Protein AF-A0AAE0RZB9-F1 (afdb_monomer_lite)

Structure (mmCIF, N/CA/C/O backbone):
data_AF-A0AAE0RZB9-F1
#
_entry.id   AF-A0AAE0RZB9-F1
#
loop_
_atom_site.group_PDB
_atom_site.id
_atom_site.type_symbol
_atom_site.label_atom_id
_atom_site.label_alt_id
_atom_site.label_comp_id
_atom_site.label_asym_id
_atom_site.label_entity_id
_atom_site.label_seq_id
_atom_site.pdbx_PDB_ins_code
_atom_site.Cartn_x
_atom_site.Cartn_y
_atom_site.Cartn_z
_atom_site.occupancy
_atom_site.B_iso_or_equiv
_atom_site.auth_seq_id
_atom_site.auth_comp_id
_atom_site.auth_asym_id
_atom_site.auth_atom_id
_atom_site.pdbx_PDB_model_num
ATOM 1 N N . MET A 1 1 ? 8.803 13.853 8.385 1.00 35.81 1 MET A N 1
ATOM 2 C CA . MET A 1 1 ? 7.875 14.319 7.331 1.00 35.81 1 MET A CA 1
ATOM 3 C C . MET A 1 1 ? 8.626 15.383 6.548 1.00 35.81 1 MET A C 1
ATOM 5 O O . MET A 1 1 ? 9.068 16.336 7.173 1.00 35.81 1 MET A O 1
ATOM 9 N N . PHE A 1 2 ? 8.884 15.182 5.255 1.00 39.41 2 PHE A N 1
ATOM 10 C CA . PHE A 1 2 ? 9.711 16.101 4.463 1.00 39.41 2 PHE A CA 1
ATOM 11 C C . PHE A 1 2 ? 8.822 16.866 3.481 1.00 39.41 2 PHE A C 1
ATOM 13 O O . PHE A 1 2 ? 8.251 16.269 2.569 1.00 39.41 2 PHE A O 1
ATOM 20 N N . ASN A 1 3 ? 8.676 18.175 3.696 1.00 33.38 3 ASN A N 1
ATOM 21 C CA . ASN A 1 3 ? 8.113 19.084 2.701 1.00 33.38 3 ASN A CA 1
ATOM 22 C C . ASN A 1 3 ? 9.243 19.455 1.743 1.00 33.38 3 ASN A C 1
ATOM 24 O O . ASN A 1 3 ? 10.191 20.127 2.143 1.00 33.38 3 ASN A O 1
ATOM 28 N N . PHE A 1 4 ? 9.152 18.994 0.501 1.00 41.12 4 PHE A N 1
ATOM 29 C CA . PHE A 1 4 ? 10.047 19.411 -0.569 1.00 41.12 4 PHE A CA 1
ATOM 30 C C . PHE A 1 4 ? 9.189 20.070 -1.643 1.00 41.12 4 PHE A C 1
ATOM 32 O O . PHE A 1 4 ? 8.420 19.395 -2.319 1.00 41.12 4 PHE A O 1
ATOM 39 N N . SER A 1 5 ? 9.315 21.386 -1.789 1.00 35.00 5 SER A N 1
ATOM 40 C CA . SER A 1 5 ? 8.894 22.058 -3.015 1.00 35.00 5 SER A CA 1
ATOM 41 C C . SER A 1 5 ? 10.032 21.896 -4.025 1.00 35.00 5 SER A C 1
ATOM 43 O O . SER A 1 5 ? 11.172 22.227 -3.681 1.00 35.00 5 SER A O 1
ATOM 45 N N . PRO A 1 6 ? 9.793 21.347 -5.227 1.00 38.03 6 PRO A N 1
ATOM 46 C CA . PRO A 1 6 ? 10.844 21.255 -6.230 1.00 38.03 6 PRO A CA 1
ATOM 47 C C . PRO A 1 6 ? 11.282 22.674 -6.647 1.00 38.03 6 PRO A C 1
ATOM 49 O O . PRO A 1 6 ? 10.426 23.551 -6.774 1.00 38.03 6 PRO A O 1
ATOM 52 N N . PRO A 1 7 ? 12.588 22.934 -6.835 1.00 36.47 7 PRO A N 1
ATOM 53 C CA . PRO A 1 7 ? 13.054 24.204 -7.389 1.00 36.47 7 PRO A CA 1
ATOM 54 C C . PRO A 1 7 ? 12.524 24.389 -8.821 1.00 36.47 7 PRO A C 1
ATOM 56 O O . PRO A 1 7 ? 12.508 23.439 -9.602 1.00 36.47 7 PRO A O 1
ATOM 59 N N . GLU A 1 8 ? 12.102 25.611 -9.159 1.00 37.62 8 GLU A N 1
ATOM 60 C CA . GLU A 1 8 ? 11.373 25.955 -10.397 1.00 37.62 8 GLU A CA 1
ATOM 61 C C . GLU A 1 8 ? 12.173 25.768 -11.708 1.00 37.62 8 GLU A C 1
ATOM 63 O O . GLU A 1 8 ? 11.582 25.805 -12.783 1.00 37.62 8 GLU A O 1
ATOM 68 N N . ASP A 1 9 ? 13.479 25.481 -11.657 1.00 34.72 9 ASP A N 1
ATOM 69 C CA . ASP A 1 9 ? 14.379 25.645 -12.813 1.00 34.72 9 ASP A CA 1
ATOM 70 C C . ASP A 1 9 ? 15.037 24.356 -13.358 1.00 34.72 9 ASP A C 1
ATOM 72 O O . ASP A 1 9 ? 16.112 24.410 -13.951 1.00 34.72 9 ASP A O 1
ATOM 76 N N . PHE A 1 10 ? 14.419 23.177 -13.216 1.00 39.84 10 PHE A N 1
ATOM 77 C CA . PHE A 1 10 ? 14.986 21.909 -13.735 1.00 39.84 10 PHE A CA 1
ATOM 78 C C . PHE A 1 10 ? 14.144 21.227 -14.829 1.00 39.84 10 PHE A C 1
ATOM 80 O O . PHE A 1 10 ? 14.031 20.003 -14.890 1.00 39.84 10 PHE A O 1
ATOM 87 N N . TYR A 1 11 ? 13.570 22.018 -15.738 1.00 45.75 11 TYR A N 1
ATOM 88 C CA . TYR A 1 11 ? 12.830 21.510 -16.897 1.00 45.75 11 TYR A CA 1
ATOM 89 C C . TYR A 1 11 ? 13.733 21.371 -18.131 1.00 45.75 11 TYR A C 1
ATOM 91 O O . TYR A 1 11 ? 13.851 22.303 -18.925 1.00 45.75 11 TYR A O 1
ATOM 99 N N . ASP A 1 12 ? 14.326 20.195 -18.356 1.00 48.97 12 ASP A N 1
ATOM 100 C CA . ASP A 1 12 ? 14.965 19.903 -19.645 1.00 48.97 12 ASP A CA 1
ATOM 101 C C . ASP A 1 12 ? 13.972 19.213 -20.597 1.00 48.97 12 ASP A C 1
ATOM 103 O O . ASP A 1 12 ? 13.712 18.007 -20.550 1.00 48.97 12 ASP A O 1
ATOM 107 N N . VAL A 1 13 ? 13.395 20.032 -21.480 1.00 49.62 13 VAL A N 1
ATOM 108 C CA . VAL A 1 13 ? 12.415 19.664 -22.515 1.00 49.62 13 VAL A CA 1
ATOM 109 C C . VAL A 1 13 ? 12.902 18.521 -23.420 1.00 49.62 13 VAL A C 1
ATOM 111 O O . VAL A 1 13 ? 12.083 17.776 -23.961 1.00 49.62 13 VAL A O 1
ATOM 114 N N . THR A 1 14 ? 14.216 18.354 -23.578 1.00 54.12 14 THR A N 1
ATOM 115 C CA . THR A 1 14 ? 14.819 17.366 -24.483 1.00 54.12 14 THR A CA 1
ATOM 116 C C . THR A 1 14 ? 14.618 15.938 -23.976 1.00 54.12 14 THR A C 1
ATOM 118 O O . THR A 1 14 ? 14.267 15.044 -24.747 1.00 54.12 14 THR A O 1
ATOM 121 N N . TYR A 1 15 ? 14.755 15.728 -22.663 1.00 65.56 15 TYR A N 1
ATOM 122 C CA . TYR A 1 15 ? 14.574 14.413 -22.040 1.00 65.56 15 TYR A CA 1
ATOM 123 C C . TYR A 1 15 ? 13.106 13.975 -22.022 1.00 65.56 15 TYR A C 1
ATOM 125 O O . TYR A 1 15 ? 12.817 12.784 -22.134 1.00 65.56 15 TYR A O 1
ATOM 133 N N . GLY A 1 16 ? 12.173 14.930 -21.945 1.00 67.00 16 GLY A N 1
ATOM 134 C CA . GLY A 1 16 ? 10.735 14.659 -21.983 1.00 67.00 16 GLY A CA 1
ATOM 135 C C . GLY A 1 16 ? 10.292 13.919 -23.245 1.00 67.00 16 GLY A C 1
ATOM 136 O O . GLY A 1 16 ? 9.636 12.882 -23.157 1.00 67.00 16 GLY A O 1
ATOM 137 N N . ASN A 1 17 ? 10.715 14.413 -24.412 1.00 71.00 17 ASN A N 1
ATOM 138 C CA . ASN A 1 17 ? 10.346 13.830 -25.704 1.00 71.00 17 ASN A CA 1
ATOM 139 C C . ASN A 1 17 ? 10.934 12.423 -25.897 1.00 71.00 17 ASN A C 1
ATOM 141 O O . ASN A 1 17 ? 10.237 11.531 -26.374 1.00 71.00 17 ASN A O 1
ATOM 145 N N . LEU A 1 18 ? 12.189 12.208 -25.486 1.00 76.38 18 LEU A N 1
ATOM 146 C CA . LEU A 1 18 ? 12.839 10.899 -25.583 1.00 76.38 18 LEU A CA 1
ATOM 147 C C . LEU A 1 18 ? 12.122 9.847 -24.724 1.00 76.38 18 LEU A C 1
ATOM 149 O O . LEU A 1 18 ? 11.872 8.736 -25.186 1.00 76.38 18 LEU A O 1
ATOM 153 N N . ILE A 1 19 ? 11.764 10.190 -23.483 1.00 79.19 19 ILE A N 1
ATOM 154 C CA . ILE A 1 19 ? 11.038 9.273 -22.593 1.00 79.19 19 ILE A CA 1
ATOM 155 C C . ILE A 1 19 ? 9.658 8.931 -23.155 1.00 79.19 19 ILE A C 1
ATOM 157 O O . ILE A 1 19 ? 9.234 7.784 -23.042 1.00 79.19 19 ILE A O 1
ATOM 161 N N . ASP A 1 20 ? 8.963 9.877 -23.782 1.00 79.50 20 ASP A N 1
ATOM 162 C CA . ASP A 1 20 ? 7.677 9.604 -24.426 1.00 79.50 20 ASP A CA 1
ATOM 163 C C . ASP A 1 20 ? 7.811 8.647 -25.618 1.00 79.50 20 ASP A C 1
ATOM 165 O O . ASP A 1 20 ? 7.015 7.715 -25.753 1.00 79.50 20 ASP A O 1
ATOM 169 N N . GLU A 1 21 ? 8.821 8.832 -26.470 1.00 80.75 21 GLU A N 1
ATOM 170 C CA . GLU A 1 21 ? 9.083 7.917 -27.587 1.00 80.75 21 GLU A CA 1
ATOM 171 C C . GLU A 1 21 ? 9.423 6.509 -27.088 1.00 80.75 21 GLU A C 1
ATOM 173 O O . GLU A 1 21 ? 8.835 5.527 -27.548 1.00 80.75 21 GLU A O 1
ATOM 178 N N . LEU A 1 22 ? 10.294 6.402 -26.082 1.00 82.06 22 LEU A N 1
ATOM 179 C CA . LEU A 1 22 ? 10.626 5.124 -25.449 1.00 82.06 22 LEU A CA 1
ATOM 180 C C . LEU A 1 22 ? 9.410 4.486 -24.767 1.00 82.06 22 LEU A C 1
ATOM 182 O O . LEU A 1 22 ? 9.223 3.276 -24.857 1.00 82.06 22 LEU A O 1
ATOM 186 N N . THR A 1 23 ? 8.551 5.286 -24.131 1.00 83.75 23 THR A N 1
ATOM 187 C CA . THR A 1 23 ? 7.290 4.834 -23.521 1.00 83.75 23 THR A CA 1
ATOM 188 C C . THR A 1 23 ? 6.351 4.249 -24.570 1.00 83.75 23 THR A C 1
ATOM 190 O O . THR A 1 23 ? 5.750 3.192 -24.348 1.00 83.75 23 THR A O 1
ATOM 193 N N . LEU A 1 24 ? 6.235 4.901 -25.729 1.00 82.38 24 LEU A N 1
ATOM 194 C CA . LEU A 1 24 ? 5.420 4.411 -26.833 1.00 82.38 24 LEU A CA 1
ATOM 195 C C . LEU A 1 24 ? 5.933 3.053 -27.324 1.00 82.38 24 LEU A C 1
ATOM 197 O O . LEU A 1 24 ? 5.161 2.098 -27.374 1.00 82.38 24 LEU A O 1
ATOM 201 N N . ILE A 1 25 ? 7.235 2.950 -27.598 1.00 80.00 25 ILE A N 1
ATOM 202 C CA . ILE A 1 25 ? 7.871 1.717 -28.083 1.00 80.00 25 ILE A CA 1
ATOM 203 C C . ILE A 1 25 ? 7.738 0.588 -27.051 1.00 80.00 25 ILE A C 1
ATOM 205 O O . ILE A 1 25 ? 7.296 -0.508 -27.385 1.00 80.00 25 ILE A O 1
ATOM 209 N N . ALA A 1 26 ? 8.065 0.857 -25.785 1.00 74.62 26 ALA A N 1
ATOM 210 C CA . ALA A 1 26 ? 8.085 -0.157 -24.731 1.00 74.62 26 ALA A CA 1
ATOM 211 C C . ALA A 1 26 ? 6.694 -0.717 -24.394 1.00 74.62 26 ALA A C 1
ATOM 213 O O . ALA A 1 26 ? 6.580 -1.846 -23.916 1.00 74.62 26 ALA A O 1
ATOM 214 N N . SER A 1 27 ? 5.631 0.066 -24.607 1.00 74.44 27 SER A N 1
ATOM 215 C CA . SER A 1 27 ? 4.273 -0.332 -24.223 1.00 74.44 27 SER A CA 1
ATOM 216 C C . SER A 1 27 ? 3.425 -0.874 -25.374 1.00 74.44 27 SER A C 1
ATOM 218 O O . SER A 1 27 ? 2.533 -1.678 -25.110 1.00 74.44 27 SER A O 1
ATOM 220 N N . GLN A 1 28 ? 3.685 -0.498 -26.631 1.00 77.88 28 GLN A N 1
ATOM 221 C CA . GLN A 1 28 ? 2.808 -0.832 -27.764 1.00 77.88 28 GLN A CA 1
ATOM 222 C C . GLN A 1 28 ? 2.550 -2.336 -27.943 1.00 77.88 28 GLN A C 1
ATOM 224 O O . GLN A 1 28 ? 1.405 -2.727 -28.165 1.00 77.88 28 GLN A O 1
ATOM 229 N N . GLU A 1 29 ? 3.574 -3.180 -27.805 1.00 74.81 29 GLU A N 1
ATOM 230 C CA . GLU A 1 29 ? 3.444 -4.621 -28.077 1.00 74.81 29 GLU A CA 1
ATOM 231 C C . GLU A 1 29 ? 2.900 -5.422 -26.885 1.00 74.81 29 GLU A C 1
ATOM 233 O O . GLU A 1 29 ? 2.188 -6.408 -27.062 1.00 74.81 29 GLU A O 1
ATOM 238 N N . ILE A 1 30 ? 3.210 -4.998 -25.657 1.00 80.06 30 ILE A N 1
ATOM 239 C CA . ILE A 1 30 ? 2.984 -5.806 -24.446 1.00 80.06 30 ILE A CA 1
ATOM 240 C C . ILE A 1 30 ? 1.740 -5.338 -23.669 1.00 80.06 30 ILE A C 1
ATOM 242 O O . ILE A 1 30 ? 1.133 -6.116 -22.927 1.00 80.06 30 ILE A O 1
ATOM 246 N N . LYS A 1 31 ? 1.302 -4.084 -23.855 1.00 82.31 31 LYS A N 1
ATOM 247 C CA . LYS A 1 31 ? 0.206 -3.479 -23.080 1.00 82.31 31 LYS A CA 1
ATOM 248 C C . LYS A 1 31 ? -1.102 -4.258 -23.171 1.00 82.31 31 LYS A C 1
ATOM 250 O O . LYS A 1 31 ? -1.738 -4.475 -22.144 1.00 82.31 31 LYS A O 1
ATOM 255 N N . SER A 1 32 ? -1.499 -4.710 -24.360 1.00 84.06 32 SER A N 1
ATOM 256 C CA . SER A 1 32 ? -2.738 -5.482 -24.539 1.00 84.06 32 SER A CA 1
ATOM 257 C C . SER A 1 32 ? -2.706 -6.820 -23.788 1.00 84.06 32 SER A C 1
ATOM 259 O O . SER A 1 32 ? -3.702 -7.194 -23.168 1.00 84.06 32 SER A O 1
ATOM 261 N N . GLY A 1 33 ? -1.554 -7.500 -23.781 1.00 87.25 33 GLY A N 1
ATOM 262 C CA . GLY A 1 33 ? -1.344 -8.751 -23.050 1.00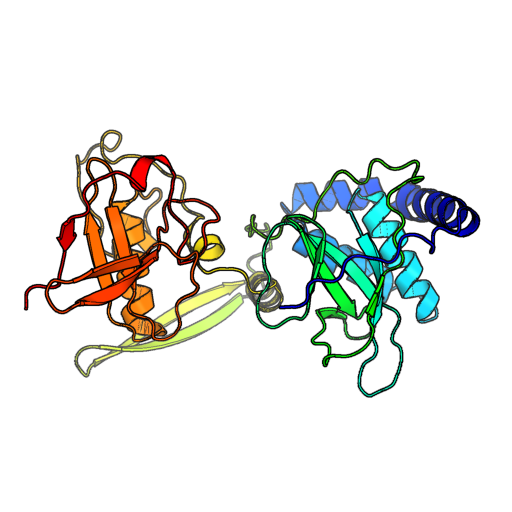 87.25 33 GLY A CA 1
ATOM 263 C C . GLY A 1 33 ? -1.375 -8.568 -21.533 1.00 87.25 33 GLY A C 1
ATOM 264 O O . GLY A 1 33 ? -2.004 -9.346 -20.828 1.00 87.25 33 GLY A O 1
ATOM 265 N N . ILE A 1 34 ? -0.762 -7.507 -21.006 1.00 86.19 34 ILE A N 1
ATOM 266 C CA . ILE A 1 34 ? -0.812 -7.239 -19.559 1.00 86.19 34 ILE A CA 1
ATOM 267 C C . ILE A 1 34 ? -2.214 -6.809 -19.129 1.00 86.19 34 ILE A C 1
ATOM 269 O O . ILE A 1 34 ? -2.688 -7.262 -18.093 1.00 86.19 34 ILE A O 1
ATOM 273 N N . LEU A 1 35 ? -2.915 -5.996 -19.927 1.00 87.31 35 LEU A N 1
ATOM 274 C CA . LEU A 1 35 ? -4.294 -5.598 -19.626 1.00 87.31 35 LEU A CA 1
ATOM 275 C C . LEU A 1 35 ? -5.255 -6.797 -19.606 1.00 87.31 35 LEU A C 1
ATOM 277 O O . LEU A 1 35 ? -6.176 -6.829 -18.787 1.00 87.31 35 LEU A O 1
ATOM 281 N N . SER A 1 36 ? -5.051 -7.797 -20.472 1.00 88.44 36 SER A N 1
ATOM 282 C CA . SER A 1 36 ? -5.869 -9.014 -20.454 1.00 88.44 36 SER A CA 1
ATOM 283 C C . SER A 1 36 ? -5.605 -9.861 -19.204 1.00 88.44 36 SER A C 1
ATOM 285 O O . SER A 1 36 ? -6.564 -10.293 -18.563 1.00 88.44 36 SER A O 1
ATOM 287 N N . ILE A 1 37 ? -4.340 -10.010 -18.794 1.00 88.75 37 ILE A N 1
ATOM 288 C CA . ILE A 1 37 ? -3.952 -10.692 -17.547 1.00 88.75 37 ILE A CA 1
ATOM 289 C C . ILE A 1 37 ? -4.503 -9.934 -16.329 1.00 88.75 37 ILE A C 1
ATOM 291 O O . ILE A 1 37 ? -5.120 -10.548 -15.459 1.00 88.75 37 ILE A O 1
ATOM 295 N N . GLN A 1 38 ? -4.370 -8.605 -16.293 1.00 88.12 38 GLN A N 1
ATOM 296 C CA . GLN A 1 38 ? -4.918 -7.761 -15.227 1.00 88.12 38 GLN A CA 1
ATOM 297 C C . GLN A 1 38 ? -6.414 -8.002 -15.037 1.00 88.12 38 GLN A C 1
ATOM 299 O O . GLN A 1 38 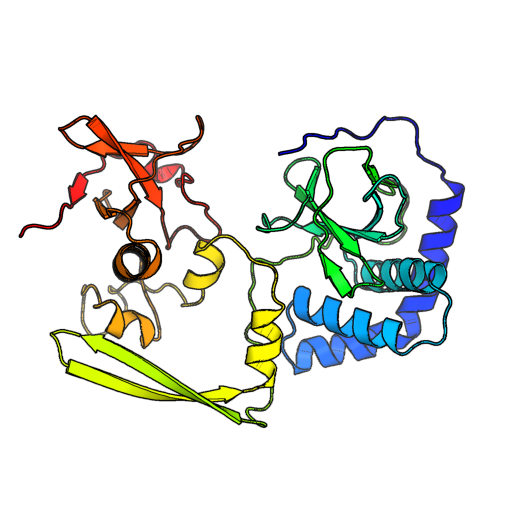? -6.869 -8.180 -13.907 1.00 88.12 38 GLN A O 1
ATOM 304 N N . LYS A 1 39 ? -7.174 -8.063 -16.134 1.00 88.06 39 LYS A N 1
ATOM 305 C CA . LYS A 1 39 ? -8.611 -8.340 -16.088 1.00 88.06 39 LYS A CA 1
ATOM 306 C C . LYS A 1 39 ? -8.915 -9.776 -15.656 1.00 88.06 39 LYS A C 1
ATOM 308 O O . LYS A 1 39 ? -9.817 -9.979 -14.850 1.00 88.06 39 LYS A O 1
ATOM 313 N N . GLN A 1 40 ? -8.179 -10.757 -16.177 1.00 88.50 40 GLN A N 1
ATOM 314 C CA . GLN A 1 40 ? -8.374 -12.173 -15.856 1.00 88.50 40 GLN A CA 1
ATOM 315 C C . GLN A 1 40 ? -8.160 -12.461 -14.364 1.00 88.50 40 GLN A C 1
ATOM 317 O O . GLN A 1 40 ? -8.939 -13.198 -13.767 1.00 88.50 40 GLN A O 1
ATOM 322 N N . TYR A 1 41 ? -7.120 -11.871 -13.773 1.00 87.38 41 TYR A N 1
ATOM 323 C CA . TYR A 1 41 ? -6.711 -12.128 -12.390 1.00 87.38 41 TYR A CA 1
ATOM 324 C C . TYR A 1 41 ? -7.184 -11.055 -11.400 1.00 87.38 41 TYR A C 1
ATOM 326 O O . TYR A 1 41 ? -6.849 -11.139 -10.221 1.00 87.38 41 TYR A O 1
ATOM 334 N N . GLN A 1 42 ? -7.961 -10.066 -11.859 1.00 86.62 42 GLN A N 1
ATOM 335 C CA . GLN A 1 42 ? -8.431 -8.928 -11.056 1.00 86.62 42 GLN A CA 1
ATOM 336 C C . GLN A 1 42 ? -7.277 -8.225 -10.321 1.00 86.62 42 GLN A C 1
ATOM 338 O O . GLN A 1 42 ? -7.321 -7.990 -9.114 1.00 86.62 42 GLN A O 1
ATOM 343 N N . MET A 1 43 ? -6.192 -7.944 -11.047 1.00 88.12 43 MET A N 1
ATOM 344 C CA . MET A 1 43 ? -4.970 -7.416 -10.443 1.00 88.12 43 MET A CA 1
ATOM 345 C C . MET A 1 43 ? -5.162 -5.969 -9.978 1.00 88.12 43 MET A C 1
ATOM 347 O O . MET A 1 43 ? -5.577 -5.109 -10.762 1.00 88.12 43 MET A O 1
ATOM 351 N N . SER A 1 44 ? -4.776 -5.693 -8.728 1.00 87.94 44 SER A N 1
ATOM 352 C CA . SER A 1 44 ? -4.640 -4.323 -8.224 1.00 87.94 44 SER A CA 1
ATOM 353 C C . SER A 1 44 ? -3.497 -3.580 -8.925 1.00 87.94 44 SER A C 1
ATOM 355 O O . SER A 1 44 ? -2.686 -4.182 -9.642 1.00 87.94 44 SER A O 1
ATOM 357 N N . ASP A 1 45 ? -3.390 -2.271 -8.688 1.00 89.88 45 ASP A N 1
ATOM 358 C CA . ASP A 1 45 ? -2.261 -1.481 -9.190 1.00 89.88 45 ASP A CA 1
ATOM 359 C C . ASP A 1 45 ? -0.927 -2.034 -8.682 1.00 89.88 45 ASP A C 1
ATOM 361 O O . ASP A 1 45 ? -0.009 -2.234 -9.477 1.00 89.88 45 ASP A O 1
ATOM 365 N N . TRP A 1 46 ? -0.845 -2.393 -7.395 1.00 89.88 46 TRP A N 1
ATOM 366 C CA . TRP A 1 46 ? 0.366 -2.983 -6.818 1.00 89.88 46 TRP A CA 1
ATOM 367 C C . TRP A 1 46 ? 0.759 -4.303 -7.487 1.00 89.88 46 TRP A C 1
ATOM 369 O O . TRP A 1 46 ? 1.910 -4.479 -7.879 1.00 89.88 46 TRP A O 1
ATOM 379 N N . LEU A 1 47 ? -0.203 -5.208 -7.697 1.00 90.00 47 LEU A N 1
ATOM 380 C CA . LEU A 1 47 ? 0.085 -6.479 -8.361 1.00 90.00 47 LEU A CA 1
ATOM 381 C C . LEU A 1 47 ? 0.506 -6.272 -9.825 1.00 90.00 47 LEU A C 1
ATOM 383 O O . LEU A 1 47 ? 1.360 -6.991 -10.342 1.00 90.00 47 LEU A O 1
ATOM 387 N N . THR A 1 48 ? -0.072 -5.271 -10.491 1.00 90.44 48 THR A N 1
ATOM 388 C CA . THR A 1 48 ? 0.309 -4.878 -11.856 1.00 90.44 48 THR A CA 1
ATOM 389 C C . THR A 1 48 ? 1.743 -4.356 -11.895 1.00 90.44 48 THR A C 1
ATOM 391 O O . THR A 1 48 ? 2.514 -4.741 -12.773 1.00 90.44 48 THR A O 1
ATOM 394 N N . PHE A 1 49 ? 2.136 -3.541 -10.918 1.00 92.25 49 PHE A N 1
ATOM 395 C CA . PHE A 1 49 ? 3.504 -3.053 -10.770 1.00 92.25 49 PHE A CA 1
ATOM 396 C C . PHE A 1 49 ? 4.504 -4.184 -10.517 1.00 92.25 49 PHE A C 1
ATOM 398 O O . PHE A 1 49 ? 5.489 -4.274 -11.249 1.00 92.25 49 PHE A O 1
ATOM 405 N N . GLU A 1 50 ? 4.235 -5.084 -9.562 1.00 90.62 50 GLU A N 1
ATOM 406 C CA . GLU A 1 50 ? 5.102 -6.245 -9.306 1.00 90.62 50 GLU A CA 1
ATOM 407 C C . GLU A 1 50 ? 5.212 -7.141 -10.549 1.00 90.62 50 GLU A C 1
ATOM 409 O O . GLU A 1 50 ? 6.285 -7.659 -10.860 1.00 90.62 50 GLU A O 1
ATOM 414 N N . PHE A 1 51 ? 4.125 -7.309 -11.307 1.00 91.44 51 PHE A N 1
ATOM 415 C CA . PHE A 1 51 ? 4.154 -8.076 -12.549 1.00 91.44 51 PHE A CA 1
ATOM 416 C C . PHE A 1 51 ? 5.052 -7.425 -13.611 1.00 91.44 51 PHE A C 1
ATOM 418 O O . PHE A 1 51 ? 5.913 -8.096 -14.182 1.00 91.44 51 PHE A O 1
ATOM 425 N N . ILE A 1 52 ? 4.903 -6.117 -13.854 1.00 91.62 52 ILE A N 1
ATOM 426 C CA . ILE A 1 52 ? 5.754 -5.373 -14.798 1.00 91.62 52 ILE A CA 1
ATOM 427 C C . ILE A 1 52 ? 7.219 -5.439 -14.357 1.00 91.62 52 ILE A C 1
ATOM 429 O O . ILE 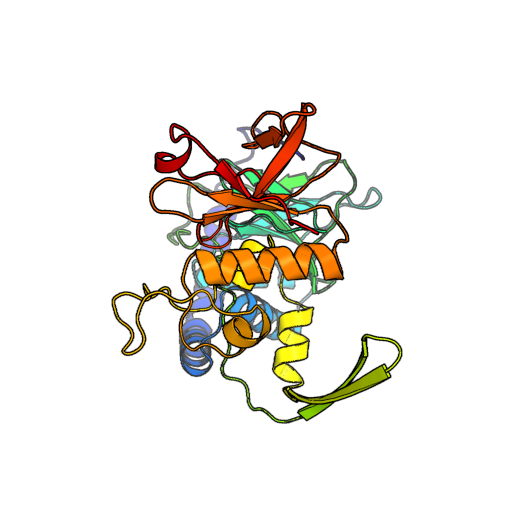A 1 52 ? 8.105 -5.670 -15.178 1.00 91.62 52 ILE A O 1
ATOM 433 N N . GLN A 1 53 ? 7.482 -5.307 -13.061 1.00 92.31 53 GLN A N 1
ATOM 434 C CA . GLN A 1 53 ? 8.820 -5.449 -12.510 1.00 92.31 53 GLN A CA 1
ATOM 435 C C . GLN A 1 53 ? 9.424 -6.822 -12.833 1.00 92.31 53 GLN A C 1
ATOM 437 O O . GLN A 1 53 ? 10.567 -6.893 -13.276 1.00 92.31 53 GLN A O 1
ATOM 442 N N . ARG A 1 54 ? 8.662 -7.915 -12.683 1.00 91.25 54 ARG A N 1
ATOM 443 C CA . ARG A 1 54 ? 9.120 -9.266 -13.054 1.00 91.25 54 ARG A CA 1
ATOM 444 C C . ARG A 1 54 ? 9.436 -9.393 -14.542 1.00 91.25 54 ARG A C 1
ATOM 446 O O . ARG A 1 54 ? 10.410 -10.055 -14.899 1.00 91.25 54 ARG A O 1
ATOM 453 N N . VAL A 1 55 ? 8.656 -8.735 -15.400 1.00 89.50 55 VAL A N 1
ATOM 454 C CA . VAL A 1 55 ? 8.941 -8.654 -16.839 1.00 89.50 55 VAL A CA 1
ATOM 455 C C . VAL A 1 55 ? 10.284 -7.950 -17.075 1.00 89.50 55 VAL A C 1
ATOM 457 O O . VAL A 1 55 ? 11.138 -8.514 -17.755 1.00 89.50 55 VAL A O 1
ATOM 460 N N . ILE A 1 56 ? 10.529 -6.797 -16.445 1.00 89.50 56 ILE A N 1
ATOM 461 C CA . ILE A 1 56 ? 11.807 -6.065 -16.540 1.00 89.50 56 ILE A CA 1
ATOM 462 C C . ILE A 1 56 ? 12.986 -6.870 -15.969 1.00 89.50 56 ILE A C 1
ATOM 464 O O . ILE A 1 56 ? 14.060 -6.910 -16.569 1.00 89.50 56 ILE A O 1
ATOM 468 N N . GLU A 1 57 ? 12.808 -7.547 -14.831 1.00 90.31 57 GLU A N 1
ATOM 469 C CA . GLU A 1 57 ? 13.840 -8.386 -14.208 1.00 90.31 57 GLU A CA 1
ATOM 470 C C . GLU A 1 57 ? 14.301 -9.512 -15.145 1.00 90.31 57 GLU A C 1
ATOM 472 O O . GLU A 1 57 ? 15.492 -9.835 -15.164 1.00 90.31 57 GLU A O 1
ATOM 477 N N . SER A 1 58 ? 13.381 -10.060 -15.949 1.00 89.25 58 SER A N 1
ATOM 478 C CA . SER A 1 58 ? 13.672 -11.120 -16.921 1.00 89.25 58 SER A CA 1
ATOM 479 C C . SER A 1 58 ? 14.481 -10.649 -18.139 1.00 89.25 58 SER A C 1
ATOM 481 O O . SER A 1 58 ? 15.104 -11.466 -18.823 1.00 89.25 58 SER A O 1
ATOM 483 N N . MET A 1 59 ? 14.510 -9.339 -18.409 1.00 86.44 59 MET A N 1
ATOM 484 C CA . MET A 1 59 ? 15.223 -8.765 -19.549 1.00 86.44 59 MET A CA 1
ATOM 485 C C . MET A 1 59 ? 16.727 -8.633 -19.269 1.00 86.44 59 MET A C 1
ATOM 487 O O . MET A 1 59 ? 17.169 -8.195 -18.200 1.00 86.44 59 MET A O 1
ATOM 491 N N . LYS A 1 60 ? 17.548 -8.972 -20.271 1.00 88.75 60 LYS A N 1
ATOM 492 C CA . LYS A 1 60 ? 19.010 -8.814 -20.221 1.00 88.75 60 LYS A CA 1
ATOM 493 C C . LYS A 1 60 ? 19.400 -7.373 -20.543 1.00 88.75 60 LYS A C 1
ATOM 495 O O . LYS A 1 60 ? 19.678 -7.041 -21.690 1.00 88.75 60 LYS A O 1
ATOM 500 N N . MET A 1 61 ? 19.409 -6.523 -19.522 1.00 87.00 61 MET A N 1
ATOM 501 C CA . MET A 1 61 ? 19.727 -5.096 -19.632 1.00 87.00 61 MET A CA 1
ATOM 502 C C . MET A 1 61 ? 20.652 -4.666 -18.491 1.00 87.00 61 MET A C 1
ATOM 504 O O . MET A 1 61 ? 20.657 -5.290 -17.425 1.00 87.00 61 MET A O 1
ATOM 508 N N . ASN A 1 62 ? 21.434 -3.604 -18.712 1.00 88.69 62 ASN A N 1
ATOM 509 C CA . ASN A 1 62 ? 22.205 -2.980 -17.637 1.00 88.69 62 ASN A CA 1
ATOM 510 C C . ASN A 1 62 ? 21.270 -2.286 -16.626 1.00 88.69 62 ASN A C 1
ATOM 512 O O . ASN A 1 62 ? 20.067 -2.158 -16.857 1.00 88.69 62 ASN A O 1
ATOM 516 N N . GLY A 1 63 ? 21.831 -1.859 -15.496 1.00 85.69 63 GLY A N 1
ATOM 517 C CA . GLY A 1 63 ? 21.054 -1.327 -14.385 1.00 85.69 63 GLY A CA 1
ATOM 518 C C . GLY A 1 63 ? 20.188 -0.121 -14.728 1.00 85.69 63 GLY A C 1
ATOM 519 O O . GLY A 1 63 ? 18.972 -0.166 -14.560 1.00 85.69 63 GLY A O 1
ATOM 520 N N . ASP A 1 64 ? 20.801 0.932 -15.255 1.00 87.88 64 ASP A N 1
ATOM 521 C CA . ASP A 1 64 ? 20.087 2.171 -15.570 1.00 87.88 64 ASP A CA 1
ATOM 522 C C . ASP A 1 64 ? 19.042 1.953 -16.671 1.00 87.88 64 ASP A C 1
ATOM 524 O O . ASP A 1 64 ? 17.927 2.471 -16.591 1.00 87.88 64 ASP A O 1
ATOM 528 N N . ALA A 1 65 ? 19.346 1.102 -17.657 1.00 88.81 65 ALA A N 1
ATOM 529 C CA . ALA A 1 65 ? 18.393 0.732 -18.694 1.00 88.81 65 ALA A CA 1
ATOM 530 C C . ALA A 1 65 ? 17.176 -0.013 -18.121 1.00 88.81 65 ALA A C 1
ATOM 532 O O . ALA A 1 65 ? 16.068 0.191 -18.619 1.00 88.81 65 ALA A O 1
ATOM 533 N N . LYS A 1 66 ? 17.332 -0.819 -17.057 1.00 91.50 66 LYS A N 1
ATOM 534 C CA . LYS A 1 66 ? 16.188 -1.420 -16.346 1.00 91.50 66 LYS A CA 1
ATOM 535 C C . LYS A 1 66 ? 15.321 -0.361 -15.675 1.00 91.50 66 LYS A C 1
ATOM 537 O O . LYS A 1 66 ? 14.103 -0.438 -15.797 1.00 91.50 66 LYS A O 1
ATOM 542 N N . VAL A 1 67 ? 15.921 0.639 -15.022 1.00 92.50 67 VAL A N 1
ATOM 543 C CA . VAL A 1 67 ? 15.164 1.727 -14.377 1.00 92.50 67 VAL A CA 1
ATOM 544 C C . VAL A 1 67 ? 14.351 2.509 -15.410 1.00 92.50 67 VAL A C 1
ATOM 546 O O . VAL A 1 67 ? 13.143 2.673 -15.246 1.00 92.50 67 VAL A O 1
ATOM 549 N N . VAL A 1 68 ? 14.986 2.934 -16.506 1.00 89.94 68 VAL A N 1
ATOM 550 C CA . VAL A 1 68 ? 14.316 3.697 -17.572 1.00 89.94 68 VAL A CA 1
ATOM 551 C C . VAL A 1 68 ? 13.242 2.858 -18.267 1.00 89.94 68 VAL A C 1
ATOM 553 O O . VAL A 1 68 ? 12.153 3.362 -18.534 1.00 89.94 68 VAL A O 1
ATOM 556 N N . SER A 1 69 ? 13.496 1.572 -18.513 1.00 90.06 69 SER A N 1
ATOM 557 C CA . SER A 1 69 ? 12.495 0.681 -19.116 1.00 90.06 69 SER A CA 1
ATOM 558 C C . SER A 1 69 ? 11.300 0.474 -18.194 1.00 90.06 69 SER A C 1
ATOM 560 O O . SER A 1 69 ? 10.161 0.500 -18.656 1.00 90.06 69 SER A O 1
ATOM 562 N N . PHE A 1 70 ? 11.535 0.337 -16.886 1.00 92.88 70 PHE A N 1
ATOM 563 C CA . PHE A 1 70 ? 10.459 0.192 -15.914 1.00 92.88 70 PHE A CA 1
ATOM 564 C C . PHE A 1 70 ? 9.606 1.465 -15.824 1.00 92.88 70 PHE A C 1
ATOM 566 O O . PHE A 1 70 ? 8.379 1.385 -15.893 1.00 92.88 70 PHE A O 1
ATOM 573 N N . LEU A 1 71 ? 10.246 2.640 -15.785 1.00 91.19 71 LEU A N 1
ATOM 574 C CA . LEU A 1 71 ? 9.576 3.938 -15.901 1.00 91.19 71 LEU A CA 1
ATOM 575 C C . LEU A 1 71 ? 8.694 4.005 -17.158 1.00 91.19 71 LEU A C 1
ATOM 577 O O . LEU A 1 71 ? 7.512 4.337 -17.063 1.00 91.19 71 LEU A O 1
ATOM 581 N N . CYS A 1 72 ? 9.264 3.687 -18.323 1.00 88.56 72 CYS A N 1
ATOM 582 C CA . CYS A 1 72 ? 8.575 3.749 -19.611 1.00 88.56 72 CYS A CA 1
ATOM 583 C C . CYS A 1 72 ? 7.381 2.789 -19.656 1.00 88.56 72 CYS A C 1
ATOM 585 O O . CYS A 1 72 ? 6.295 3.179 -20.075 1.00 88.56 72 CYS A O 1
ATOM 587 N N . MET A 1 73 ? 7.530 1.553 -19.170 1.00 89.38 73 MET A N 1
ATOM 588 C CA . MET A 1 73 ? 6.408 0.616 -19.102 1.00 89.38 73 MET A CA 1
ATOM 589 C C . MET A 1 73 ? 5.289 1.161 -18.211 1.00 89.38 73 MET A C 1
ATOM 591 O O . MET A 1 73 ? 4.157 1.266 -18.677 1.00 89.38 73 MET A O 1
ATOM 595 N N . LEU A 1 74 ? 5.589 1.571 -16.973 1.00 90.25 74 LEU A N 1
ATOM 596 C CA . LEU A 1 74 ? 4.585 2.091 -16.034 1.00 90.25 74 LEU A CA 1
ATOM 597 C C . LEU A 1 74 ? 3.843 3.313 -16.595 1.00 90.25 74 LEU A C 1
ATOM 599 O O . LEU A 1 74 ? 2.611 3.364 -16.540 1.00 90.25 74 LEU A O 1
ATOM 603 N N . ARG A 1 75 ? 4.566 4.253 -17.214 1.00 87.50 75 ARG A N 1
ATOM 604 C CA . ARG A 1 75 ? 3.972 5.409 -17.904 1.00 87.50 75 ARG A CA 1
ATOM 605 C C . ARG A 1 75 ? 3.107 5.003 -19.093 1.00 87.50 75 ARG A C 1
ATOM 607 O O . ARG A 1 75 ? 2.041 5.578 -19.294 1.00 87.50 75 ARG A O 1
ATOM 614 N N . GLY A 1 76 ? 3.495 3.964 -19.830 1.00 84.56 76 GLY A N 1
ATOM 615 C CA . GLY A 1 76 ? 2.690 3.387 -20.908 1.00 84.56 76 GLY A CA 1
ATOM 616 C C . GLY A 1 76 ? 1.355 2.807 -20.424 1.00 84.56 76 GLY A C 1
ATOM 617 O O . GLY A 1 76 ? 0.360 2.849 -21.156 1.00 84.56 76 GLY A O 1
ATOM 618 N N . PHE A 1 77 ? 1.287 2.337 -19.173 1.00 84.25 77 PHE A N 1
ATOM 619 C CA . PHE A 1 77 ? 0.041 1.956 -18.486 1.00 84.25 77 PHE A CA 1
ATOM 620 C C . PHE A 1 77 ? -0.728 3.146 -17.885 1.00 84.25 77 PHE A C 1
ATOM 622 O O . PHE A 1 77 ? -1.808 2.958 -17.327 1.00 84.25 77 PHE A O 1
ATOM 629 N N . GLY A 1 78 ? -0.217 4.367 -18.048 1.00 83.81 78 GLY A N 1
ATOM 630 C CA . GLY A 1 78 ? -0.829 5.611 -17.584 1.00 83.81 78 GLY A CA 1
ATOM 631 C C . GLY A 1 78 ? -0.455 6.004 -16.157 1.00 83.81 78 GLY A C 1
ATOM 632 O O . GLY A 1 78 ? -0.952 7.025 -15.682 1.00 83.81 78 GLY A O 1
ATOM 633 N N . TYR A 1 79 ? 0.397 5.226 -15.474 1.00 87.50 79 TYR A N 1
ATOM 634 C CA . TYR A 1 79 ? 0.789 5.521 -14.099 1.00 87.50 79 TYR A CA 1
ATOM 635 C C . TYR A 1 79 ? 1.664 6.768 -14.019 1.00 87.50 79 TYR A C 1
ATOM 637 O O . TYR A 1 79 ? 2.628 6.928 -14.773 1.00 87.50 79 TYR A O 1
ATOM 645 N N . HIS A 1 80 ? 1.366 7.624 -13.045 1.00 86.56 80 HIS A N 1
ATOM 646 C CA . HIS A 1 80 ? 2.213 8.760 -12.718 1.00 86.56 80 HIS A CA 1
ATOM 647 C C . HIS A 1 80 ? 3.459 8.277 -11.961 1.00 86.56 80 HIS A C 1
ATOM 649 O O . HIS A 1 80 ? 3.443 8.060 -10.750 1.00 86.56 80 HIS A O 1
ATOM 655 N N . VAL A 1 81 ? 4.543 8.086 -12.712 1.00 87.94 81 VAL A N 1
ATOM 656 C CA . VAL A 1 81 ? 5.855 7.668 -12.207 1.00 87.94 81 VAL A CA 1
ATOM 657 C C . VAL A 1 81 ? 6.925 8.581 -12.790 1.00 87.94 81 VAL A C 1
ATOM 659 O O . VAL A 1 81 ? 6.824 9.020 -13.943 1.00 87.94 81 VAL A O 1
ATOM 662 N N . THR A 1 82 ? 7.943 8.868 -11.984 1.00 86.38 82 THR A N 1
ATOM 663 C CA . THR A 1 82 ? 9.098 9.673 -12.374 1.00 86.38 82 THR A CA 1
ATOM 664 C C . THR A 1 82 ? 10.427 9.039 -11.953 1.00 86.38 82 THR A C 1
ATOM 666 O O . THR A 1 82 ? 10.437 8.002 -11.292 1.00 86.38 82 THR A O 1
ATOM 669 N N . LEU A 1 83 ? 11.553 9.636 -12.344 1.00 89.25 83 LEU A N 1
ATOM 670 C CA . LEU A 1 83 ? 12.876 9.284 -11.837 1.00 89.25 83 LEU A CA 1
ATOM 671 C C . LEU A 1 83 ? 13.172 10.050 -10.550 1.00 89.25 83 LEU A C 1
ATOM 673 O O . LEU A 1 83 ? 12.860 11.236 -10.415 1.00 89.25 83 LEU A O 1
ATOM 677 N N . VAL A 1 84 ? 13.836 9.368 -9.626 1.00 88.00 84 VAL A N 1
ATOM 678 C CA . VAL A 1 84 ? 14.382 9.967 -8.409 1.00 88.00 84 VAL A CA 1
ATOM 679 C C . VAL A 1 84 ? 15.835 9.562 -8.245 1.00 88.00 84 VAL A C 1
ATOM 681 O O . VAL A 1 84 ? 16.238 8.473 -8.658 1.00 88.00 84 VAL A O 1
ATOM 684 N N . LYS A 1 85 ? 16.614 10.437 -7.619 1.00 88.25 85 LYS A N 1
ATOM 685 C CA . LYS A 1 85 ? 18.007 10.185 -7.265 1.00 88.25 85 LYS A CA 1
ATOM 686 C C . LYS A 1 85 ? 18.246 10.522 -5.790 1.00 88.25 85 LYS A C 1
ATOM 688 O O . LYS A 1 85 ? 18.746 11.607 -5.491 1.00 88.25 85 LYS A O 1
ATOM 693 N N . PRO A 1 86 ? 17.800 9.666 -4.852 1.00 85.81 86 PRO A N 1
ATOM 694 C CA . PRO A 1 86 ? 18.113 9.831 -3.438 1.00 85.81 86 PRO A CA 1
ATOM 695 C C . PRO A 1 86 ? 19.598 9.592 -3.146 1.00 85.81 86 PRO A C 1
ATOM 697 O O . PRO A 1 86 ? 20.232 8.717 -3.745 1.00 85.81 86 PRO A O 1
ATOM 700 N N . SER A 1 87 ? 20.128 10.331 -2.171 1.00 82.75 87 SER A N 1
ATOM 701 C CA . SER A 1 87 ? 21.413 10.033 -1.538 1.00 82.75 87 SER A CA 1
ATOM 702 C C . SER A 1 87 ? 21.215 9.034 -0.394 1.00 82.75 87 SER A C 1
ATOM 704 O O . SER A 1 87 ? 20.494 9.309 0.562 1.00 82.75 87 SER A O 1
ATOM 706 N N . ILE A 1 88 ? 21.840 7.860 -0.484 1.00 75.94 88 ILE A N 1
ATOM 707 C CA . ILE A 1 88 ? 21.805 6.814 0.547 1.00 75.94 88 ILE A CA 1
ATOM 708 C C . ILE A 1 88 ? 23.249 6.503 0.927 1.00 75.94 88 ILE A C 1
ATOM 710 O O . ILE A 1 88 ? 24.056 6.137 0.073 1.00 75.94 88 ILE A O 1
ATOM 714 N N . ASN A 1 89 ? 23.600 6.664 2.205 1.00 77.62 89 ASN A N 1
ATOM 715 C CA . ASN A 1 89 ? 24.973 6.487 2.698 1.00 77.62 89 ASN A CA 1
ATOM 716 C C . ASN A 1 89 ? 26.014 7.309 1.905 1.00 77.62 89 ASN A C 1
ATOM 718 O O . ASN A 1 89 ? 27.113 6.831 1.620 1.00 77.62 89 ASN A O 1
ATOM 722 N N . GLY A 1 90 ? 25.644 8.528 1.492 1.00 75.94 90 GLY A N 1
ATOM 723 C CA . GLY A 1 90 ? 26.503 9.430 0.715 1.00 75.94 90 GLY A CA 1
ATOM 724 C C . GLY A 1 90 ? 26.702 9.036 -0.753 1.00 75.94 90 GLY A C 1
ATOM 725 O O . GLY A 1 90 ? 27.550 9.623 -1.424 1.00 75.94 90 GLY A O 1
ATOM 726 N N . LYS A 1 91 ? 25.956 8.047 -1.263 1.00 80.94 91 LYS A N 1
ATOM 727 C CA . LYS A 1 91 ? 25.959 7.654 -2.676 1.00 80.94 91 LYS A CA 1
ATOM 728 C C . LYS A 1 91 ? 24.613 7.952 -3.307 1.00 80.94 91 LYS A C 1
ATOM 730 O O . LYS A 1 91 ? 23.570 7.690 -2.721 1.00 80.94 91 LYS A O 1
ATOM 735 N N . GLU A 1 92 ? 24.641 8.468 -4.525 1.00 82.62 92 GLU A N 1
ATOM 736 C CA . GLU A 1 92 ? 23.426 8.695 -5.293 1.00 82.62 92 GLU A CA 1
ATOM 737 C C . GLU A 1 92 ? 22.941 7.394 -5.937 1.00 82.62 92 GLU A C 1
ATOM 739 O O . GLU A 1 92 ? 23.711 6.687 -6.592 1.00 82.62 92 GLU A O 1
ATOM 744 N N . HIS A 1 93 ? 21.654 7.098 -5.783 1.00 83.81 93 HIS A N 1
ATOM 745 C CA . HIS A 1 93 ? 21.018 5.912 -6.347 1.00 83.81 93 HIS A CA 1
ATOM 746 C C . HIS A 1 93 ? 19.908 6.320 -7.307 1.00 83.81 93 HIS A C 1
ATOM 748 O O . HIS A 1 93 ? 19.010 7.050 -6.911 1.00 83.81 93 HIS A O 1
ATOM 754 N N . LEU A 1 94 ? 19.941 5.850 -8.555 1.00 89.56 94 LEU A N 1
ATOM 755 C CA . LEU A 1 94 ? 18.839 6.066 -9.492 1.00 89.56 94 LEU A CA 1
ATOM 756 C C . LEU A 1 94 ? 17.692 5.094 -9.182 1.00 89.56 94 LEU A C 1
ATOM 758 O O . LEU A 1 94 ? 17.901 3.885 -9.087 1.00 89.56 94 LEU A O 1
ATOM 762 N N . GLY A 1 95 ? 16.478 5.620 -9.054 1.00 91.88 95 GLY A N 1
ATOM 763 C CA . GLY A 1 95 ? 15.277 4.836 -8.790 1.00 91.88 95 GLY A CA 1
ATOM 764 C C . GLY A 1 95 ? 14.022 5.470 -9.377 1.00 91.88 95 GLY A C 1
ATOM 765 O O . GLY A 1 95 ? 14.087 6.412 -10.170 1.00 91.88 95 GLY A O 1
ATOM 766 N N . LEU A 1 96 ? 12.867 4.947 -8.967 1.00 93.38 96 LEU A N 1
ATOM 767 C CA . LEU A 1 96 ? 11.560 5.450 -9.385 1.00 93.38 96 LEU A CA 1
ATOM 768 C C . LEU A 1 96 ? 10.872 6.218 -8.256 1.00 93.38 96 LEU A C 1
ATOM 770 O O . LEU A 1 96 ? 10.895 5.795 -7.103 1.00 93.38 96 LEU A O 1
ATOM 774 N N . GLY A 1 97 ? 10.241 7.334 -8.606 1.00 91.44 97 GLY A N 1
ATOM 775 C CA . GLY A 1 97 ? 9.277 8.048 -7.780 1.00 91.44 97 GLY A CA 1
ATOM 776 C C . GLY A 1 97 ? 7.867 7.650 -8.197 1.00 91.44 97 GLY A C 1
ATOM 777 O O . GLY A 1 97 ? 7.414 8.046 -9.270 1.00 91.44 97 GLY A O 1
ATOM 778 N N . ILE A 1 98 ? 7.185 6.856 -7.377 1.00 91.62 98 ILE A N 1
ATOM 779 C CA . ILE A 1 98 ? 5.821 6.381 -7.626 1.00 91.62 98 ILE A CA 1
ATOM 780 C C . ILE A 1 98 ? 4.856 7.352 -6.960 1.00 91.62 98 ILE A C 1
ATOM 782 O O . ILE A 1 98 ? 4.907 7.524 -5.743 1.00 91.62 98 ILE A O 1
ATOM 786 N N . VAL A 1 99 ? 3.978 7.980 -7.739 1.00 88.12 99 VAL A N 1
ATOM 787 C CA . VAL A 1 99 ? 3.034 8.957 -7.199 1.00 88.12 99 VAL A CA 1
ATOM 788 C C . VAL A 1 99 ? 1.722 8.263 -6.807 1.00 88.12 99 VAL A C 1
ATOM 790 O O . VAL A 1 99 ? 1.050 7.669 -7.654 1.00 88.12 99 VAL A O 1
ATOM 793 N N . CYS A 1 100 ? 1.345 8.347 -5.530 1.00 87.88 100 CYS A N 1
ATOM 794 C CA . CYS A 1 100 ? 0.144 7.729 -4.956 1.00 87.88 100 CYS A CA 1
ATOM 795 C C . CYS A 1 100 ? -0.646 8.700 -4.061 1.00 87.88 100 CYS A C 1
ATOM 797 O O . CYS A 1 100 ? -0.134 9.741 -3.643 1.00 87.88 100 CYS A O 1
ATOM 799 N N . LYS A 1 101 ? -1.909 8.358 -3.768 1.00 84.12 101 LYS A N 1
ATOM 800 C CA . LYS A 1 101 ? -2.764 9.127 -2.840 1.00 84.12 101 LYS A CA 1
ATOM 801 C C . LYS A 1 101 ? -2.589 8.680 -1.397 1.00 84.12 101 LYS A C 1
ATOM 803 O O . LYS A 1 101 ? -2.687 9.482 -0.475 1.00 84.12 101 LYS A O 1
ATOM 808 N N . GLU A 1 102 ? -2.369 7.388 -1.197 1.00 84.81 102 GLU A N 1
ATOM 809 C CA . GLU A 1 102 ? -2.326 6.800 0.131 1.00 84.81 102 GLU A CA 1
ATOM 810 C C . GLU A 1 102 ? -0.943 6.956 0.771 1.00 84.81 102 GLU A C 1
ATOM 812 O O . GLU A 1 102 ? 0.091 6.759 0.130 1.00 84.81 102 GLU A O 1
ATOM 817 N N . LYS A 1 103 ? -0.931 7.275 2.069 1.00 83.81 103 LYS A N 1
ATOM 818 C CA . LYS A 1 103 ? 0.289 7.268 2.878 1.00 83.81 103 LYS A CA 1
ATOM 819 C C . LYS A 1 103 ? 0.727 5.823 3.122 1.00 83.81 103 LYS A C 1
ATOM 821 O O . LYS A 1 103 ? -0.045 5.030 3.661 1.00 83.81 103 LYS A O 1
ATOM 826 N N . VAL A 1 104 ? 1.979 5.519 2.789 1.00 85.25 104 VAL A N 1
ATOM 827 C CA . VAL A 1 104 ? 2.623 4.229 3.074 1.00 85.25 104 VAL A CA 1
ATOM 828 C C . VAL A 1 104 ? 3.534 4.364 4.292 1.00 85.25 104 VAL A C 1
ATOM 830 O O . VAL A 1 104 ? 4.283 5.334 4.417 1.00 85.25 104 VAL A O 1
ATOM 833 N N . PHE A 1 105 ? 3.460 3.399 5.201 1.00 83.12 105 PHE A N 1
ATOM 834 C CA . PHE A 1 105 ? 4.246 3.346 6.430 1.00 83.12 105 PHE A CA 1
ATOM 835 C C . PHE A 1 105 ? 5.523 2.519 6.250 1.00 83.12 105 PHE A C 1
ATOM 837 O O . PHE A 1 105 ? 5.599 1.633 5.402 1.00 83.12 105 PHE A O 1
ATOM 844 N N . GLY A 1 106 ? 6.544 2.820 7.060 1.00 82.00 106 GLY A N 1
ATOM 845 C CA . GLY A 1 106 ? 7.833 2.117 7.026 1.00 82.00 106 GLY A CA 1
ATOM 846 C C . GLY A 1 106 ? 8.745 2.490 5.851 1.00 82.00 106 GLY A C 1
ATOM 847 O O . GLY A 1 106 ? 9.789 1.869 5.681 1.00 82.00 106 GLY A O 1
ATOM 848 N N . VAL A 1 107 ? 8.378 3.500 5.055 1.00 87.94 107 VAL A N 1
ATOM 849 C CA . VAL A 1 107 ? 9.128 3.958 3.875 1.00 87.94 107 VAL A CA 1
ATOM 850 C C . VAL A 1 107 ? 9.270 5.479 3.885 1.00 87.94 107 VAL A C 1
ATOM 852 O O . VAL A 1 107 ? 8.450 6.188 4.475 1.00 87.94 107 VAL A O 1
ATOM 855 N N . SER A 1 108 ? 10.302 5.995 3.219 1.00 86.62 108 SER A N 1
ATOM 856 C CA . SER A 1 108 ? 10.456 7.434 3.001 1.00 86.62 108 SER A CA 1
ATOM 857 C C . SER A 1 108 ? 9.652 7.874 1.776 1.00 86.62 108 SER A C 1
ATOM 859 O O . SER A 1 108 ? 9.603 7.185 0.756 1.00 86.62 108 SER A O 1
ATOM 861 N N . PHE A 1 109 ? 9.055 9.059 1.857 1.00 87.06 109 PHE A N 1
ATOM 862 C CA . PHE A 1 109 ? 8.301 9.670 0.767 1.00 87.06 109 PHE A CA 1
ATOM 863 C C . PHE A 1 109 ? 8.553 11.175 0.708 1.00 87.06 109 PHE A C 1
ATOM 865 O O . PHE A 1 109 ? 8.897 11.799 1.717 1.00 87.06 109 PHE A O 1
ATOM 872 N N . LEU A 1 110 ? 8.334 11.755 -0.468 1.00 84.94 110 LEU A N 1
ATOM 873 C CA . LEU A 1 110 ? 8.221 13.201 -0.644 1.00 84.94 110 LEU A CA 1
ATOM 874 C C . LEU A 1 110 ? 6.745 13.585 -0.718 1.00 84.94 110 LEU A C 1
ATOM 876 O O . LEU A 1 110 ? 5.930 12.821 -1.241 1.00 84.94 110 LEU A O 1
ATOM 880 N N . ARG A 1 111 ? 6.400 14.762 -0.199 1.00 80.06 111 ARG A N 1
ATOM 881 C CA . ARG A 1 111 ? 5.062 15.331 -0.366 1.00 80.06 111 ARG A CA 1
ATOM 882 C C . ARG A 1 111 ? 5.039 16.213 -1.610 1.00 80.06 111 ARG A C 1
ATOM 884 O O . ARG A 1 111 ? 5.900 17.073 -1.755 1.00 80.06 111 ARG A O 1
ATOM 891 N N . MET A 1 112 ? 4.059 15.998 -2.478 1.00 73.62 112 MET A N 1
ATOM 892 C CA . MET A 1 112 ? 3.829 16.789 -3.684 1.00 73.62 112 MET A CA 1
ATOM 893 C C . MET A 1 112 ? 2.338 17.122 -3.742 1.00 73.62 112 MET A C 1
ATOM 895 O O . MET A 1 112 ? 1.533 16.256 -4.072 1.00 73.62 112 MET A O 1
ATOM 899 N N . ASP A 1 113 ? 1.974 18.350 -3.371 1.00 76.44 113 ASP A N 1
ATOM 900 C CA . ASP A 1 113 ? 0.580 18.765 -3.154 1.00 76.44 113 ASP A CA 1
ATOM 901 C C . ASP A 1 113 ? -0.123 17.848 -2.116 1.00 76.44 113 ASP A C 1
ATOM 903 O O . ASP A 1 113 ? 0.382 17.652 -1.000 1.00 76.44 113 ASP A O 1
ATOM 907 N N . ASP A 1 114 ? -1.255 17.242 -2.488 1.00 77.69 114 ASP A N 1
ATOM 908 C CA . ASP A 1 114 ? -2.012 16.270 -1.678 1.00 77.69 114 ASP A CA 1
ATOM 909 C C . ASP A 1 114 ? -1.585 14.812 -1.911 1.00 77.69 114 ASP A C 1
ATOM 911 O O . ASP A 1 114 ? -2.278 13.869 -1.528 1.00 77.69 114 ASP A O 1
ATOM 915 N N . MET A 1 115 ? -0.448 14.612 -2.573 1.00 84.00 115 MET A N 1
ATOM 916 C CA . MET A 1 115 ? 0.011 13.308 -3.028 1.00 84.00 115 MET A CA 1
ATOM 917 C C . MET A 1 115 ? 1.366 12.952 -2.421 1.00 84.00 115 MET A C 1
ATOM 919 O O . MET A 1 115 ? 2.147 13.808 -1.992 1.00 84.00 115 MET A O 1
ATOM 923 N N . TYR A 1 116 ? 1.659 11.657 -2.429 1.00 86.00 116 TYR A N 1
ATOM 924 C CA . TYR A 1 116 ? 2.910 11.097 -1.943 1.00 86.00 116 TYR A CA 1
ATOM 925 C C . TYR A 1 116 ? 3.733 10.578 -3.116 1.00 86.00 116 TYR A C 1
ATOM 927 O O . TYR A 1 116 ? 3.209 9.904 -4.000 1.00 86.00 116 TYR A O 1
ATOM 935 N N . VAL A 1 117 ? 5.031 10.871 -3.113 1.00 88.50 117 VAL A N 1
ATOM 936 C CA . VAL A 1 117 ? 5.997 10.283 -4.045 1.00 88.50 117 VAL A CA 1
ATOM 937 C C . VAL A 1 117 ? 6.835 9.275 -3.272 1.00 88.50 117 VAL A C 1
ATOM 939 O O . VAL A 1 117 ? 7.707 9.649 -2.484 1.00 88.50 117 VAL A O 1
ATOM 942 N N . LEU A 1 118 ? 6.540 7.994 -3.475 1.00 91.50 118 LEU A N 1
ATOM 943 C CA . LEU A 1 118 ? 7.266 6.883 -2.873 1.00 91.50 118 LEU A CA 1
ATOM 944 C C . LEU A 1 118 ? 8.532 6.598 -3.674 1.00 91.50 118 LEU A C 1
ATOM 946 O O . LEU A 1 118 ? 8.494 6.536 -4.901 1.00 91.50 118 LEU A O 1
ATOM 950 N N . MET A 1 119 ? 9.648 6.384 -2.986 1.00 91.31 119 MET A N 1
ATOM 951 C CA . MET A 1 119 ? 10.913 6.051 -3.636 1.00 91.31 119 MET A CA 1
ATOM 952 C C . MET A 1 119 ? 11.056 4.535 -3.741 1.00 91.31 119 MET A C 1
ATOM 954 O O . MET A 1 119 ? 10.944 3.830 -2.740 1.00 91.31 119 MET A O 1
ATOM 958 N N . TYR A 1 120 ? 11.322 4.038 -4.945 1.00 92.94 120 TYR A N 1
ATOM 959 C CA . TYR A 1 120 ? 11.457 2.616 -5.236 1.00 92.94 120 TYR A CA 1
ATOM 960 C C . TYR A 1 120 ? 12.818 2.284 -5.855 1.00 92.94 120 TYR A C 1
ATOM 962 O O . TYR A 1 120 ? 13.209 2.859 -6.876 1.00 92.94 120 TYR A O 1
ATOM 970 N N . ASP A 1 121 ? 13.537 1.351 -5.230 1.00 91.44 121 ASP A N 1
ATOM 971 C CA . ASP A 1 121 ? 14.821 0.826 -5.692 1.00 91.44 121 ASP A CA 1
ATOM 972 C C . ASP A 1 121 ? 14.564 -0.376 -6.605 1.00 91.44 121 ASP A C 1
ATOM 974 O O . ASP A 1 121 ? 14.180 -1.459 -6.159 1.00 91.44 121 ASP A O 1
ATOM 978 N N . VAL A 1 122 ? 14.788 -0.170 -7.904 1.00 90.94 122 VAL A N 1
ATOM 979 C CA . VAL A 1 122 ? 14.568 -1.186 -8.944 1.00 90.94 122 VAL A CA 1
ATOM 980 C C . VAL A 1 122 ? 15.516 -2.379 -8.794 1.00 90.94 122 VAL A C 1
ATOM 982 O O . VAL A 1 122 ? 15.181 -3.481 -9.213 1.00 90.94 122 VAL A O 1
ATOM 985 N N . PHE A 1 123 ? 16.689 -2.190 -8.189 1.00 86.75 123 PHE A N 1
ATOM 986 C CA . PHE A 1 123 ? 17.689 -3.245 -8.023 1.00 86.75 123 PHE A CA 1
ATOM 987 C C . PHE A 1 123 ? 17.418 -4.114 -6.804 1.00 86.75 123 PHE A C 1
ATOM 989 O O . PHE A 1 123 ? 17.660 -5.319 -6.838 1.00 86.75 123 PHE A O 1
ATOM 996 N N . LYS A 1 124 ? 16.948 -3.492 -5.721 1.00 88.56 124 LYS A N 1
ATOM 997 C CA . LYS A 1 124 ? 16.564 -4.194 -4.490 1.00 88.56 124 LYS A CA 1
ATOM 998 C C . LYS A 1 124 ? 15.125 -4.679 -4.507 1.00 88.56 124 LYS A C 1
ATOM 1000 O O . LYS A 1 124 ? 14.729 -5.382 -3.580 1.00 88.56 124 LYS A O 1
ATOM 1005 N N . SER A 1 125 ? 14.359 -4.308 -5.529 1.00 90.19 125 SER A N 1
ATOM 1006 C CA . SER A 1 125 ? 12.961 -4.694 -5.663 1.00 90.19 125 SER A CA 1
ATOM 1007 C C . SER A 1 125 ? 12.128 -4.235 -4.455 1.00 90.19 125 SER A C 1
ATOM 1009 O O . SER A 1 125 ? 11.269 -4.975 -3.976 1.00 90.19 125 SER A O 1
ATOM 1011 N N . ALA A 1 126 ? 12.409 -3.034 -3.931 1.00 90.38 126 ALA A N 1
ATOM 1012 C CA . ALA A 1 126 ? 11.878 -2.573 -2.649 1.00 90.38 126 ALA A CA 1
ATOM 1013 C C . ALA A 1 126 ? 11.645 -1.056 -2.591 1.00 90.38 126 ALA A C 1
ATOM 1015 O O . ALA A 1 126 ? 12.381 -0.263 -3.183 1.00 90.38 126 ALA A O 1
ATOM 1016 N N . LEU A 1 127 ? 10.644 -0.655 -1.804 1.00 90.69 127 LEU A N 1
ATOM 1017 C CA . LEU A 1 127 ? 10.473 0.737 -1.391 1.00 90.69 127 LEU A CA 1
ATOM 1018 C C . LEU A 1 127 ? 11.608 1.152 -0.443 1.00 90.69 127 LEU A C 1
ATOM 1020 O O . LEU A 1 127 ? 12.072 0.358 0.374 1.00 90.69 127 LEU A O 1
ATOM 1024 N N . MET A 1 128 ? 12.063 2.395 -0.567 1.00 87.31 128 MET A N 1
ATOM 1025 C CA . MET A 1 128 ? 13.260 2.882 0.114 1.00 87.31 128 MET A CA 1
ATOM 1026 C C . MET A 1 128 ? 12.943 3.602 1.425 1.00 87.31 128 MET A C 1
ATOM 1028 O O . MET A 1 128 ? 12.004 4.395 1.518 1.00 87.31 128 MET A O 1
ATOM 1032 N N . THR A 1 129 ? 13.822 3.420 2.405 1.00 86.44 129 THR A N 1
ATOM 1033 C CA . THR A 1 129 ? 14.036 4.368 3.499 1.00 86.44 129 THR A CA 1
ATOM 1034 C C . THR A 1 129 ? 15.291 5.175 3.185 1.00 86.44 129 THR A C 1
ATOM 1036 O O . THR A 1 129 ? 16.334 4.627 2.831 1.00 86.44 129 THR A O 1
ATOM 1039 N N . VAL A 1 130 ? 15.174 6.497 3.243 1.00 77.62 130 VAL A N 1
ATOM 1040 C CA . VAL A 1 130 ? 16.254 7.427 2.887 1.00 77.62 130 VAL A CA 1
ATOM 1041 C C . VAL A 1 130 ? 16.564 8.302 4.091 1.00 77.62 130 VAL A C 1
ATOM 1043 O O . VAL A 1 130 ? 15.663 8.929 4.657 1.00 77.62 130 VAL A O 1
ATOM 1046 N N . GLU A 1 131 ? 17.839 8.331 4.474 1.00 68.81 131 GLU A N 1
ATOM 1047 C CA . GLU A 1 131 ? 18.352 9.140 5.575 1.00 68.81 131 GLU A CA 1
ATOM 1048 C C . GLU A 1 131 ? 18.596 10.579 5.105 1.00 68.81 131 GLU A C 1
ATOM 1050 O O . GLU A 1 131 ? 19.580 10.879 4.445 1.00 68.81 131 GLU A O 1
ATOM 1055 N N . ASN A 1 132 ? 17.651 11.457 5.434 1.00 56.81 132 ASN A N 1
ATOM 1056 C CA . ASN A 1 132 ? 17.770 12.904 5.644 1.00 56.81 132 ASN A CA 1
ATOM 1057 C C . ASN A 1 132 ? 18.812 13.741 4.850 1.00 56.81 132 ASN A C 1
ATOM 1059 O O . ASN A 1 132 ? 19.342 14.698 5.411 1.00 56.81 132 ASN A O 1
ATOM 1063 N N . GLN A 1 133 ? 19.083 13.457 3.567 1.00 56.38 133 GLN A N 1
ATOM 1064 C CA . GLN A 1 133 ? 19.839 14.332 2.655 1.00 56.38 133 GLN A CA 1
ATOM 1065 C C . GLN A 1 133 ? 19.399 14.165 1.187 1.00 56.38 133 GLN A C 1
ATOM 1067 O O . GLN A 1 133 ? 19.168 13.052 0.728 1.00 56.38 133 GLN A O 1
ATOM 1072 N N . GLY A 1 134 ? 19.303 15.300 0.478 1.00 66.06 134 GLY A N 1
ATOM 1073 C CA . GLY A 1 134 ? 19.197 15.468 -0.982 1.00 66.06 134 GLY A CA 1
ATOM 1074 C C . GLY A 1 134 ? 18.486 14.365 -1.771 1.00 66.06 134 GLY A C 1
ATOM 1075 O O . GLY A 1 134 ? 19.121 13.403 -2.201 1.00 66.06 134 GLY A O 1
ATOM 1076 N N . VAL A 1 135 ? 17.190 14.540 -2.043 1.00 72.62 135 VAL A N 1
ATOM 1077 C CA . VAL A 1 135 ? 16.501 13.758 -3.078 1.00 72.62 135 VAL A CA 1
ATOM 1078 C C . VAL A 1 135 ? 16.270 14.652 -4.282 1.00 72.62 135 VAL A C 1
ATOM 1080 O O . VAL A 1 135 ? 15.528 15.630 -4.202 1.00 72.62 135 VAL A O 1
ATOM 1083 N N . HIS A 1 136 ? 16.881 14.298 -5.408 1.00 77.38 136 HIS A N 1
ATOM 1084 C CA . HIS A 1 136 ? 16.573 14.943 -6.677 1.00 77.38 136 HIS A CA 1
ATOM 1085 C C . HIS A 1 136 ? 15.402 14.217 -7.333 1.00 77.38 136 HIS A C 1
ATOM 1087 O O . HIS A 1 136 ? 15.488 13.024 -7.628 1.00 77.38 136 HIS A O 1
ATOM 1093 N N . VAL A 1 137 ? 14.300 14.934 -7.542 1.00 74.69 137 VAL A N 1
ATOM 1094 C CA . VAL A 1 137 ? 13.162 14.462 -8.335 1.00 74.69 137 VAL A CA 1
ATOM 1095 C C . VAL A 1 137 ? 13.284 15.073 -9.715 1.00 74.69 137 VAL A C 1
ATOM 1097 O O . VAL A 1 137 ? 13.400 16.289 -9.847 1.00 74.69 137 VAL A O 1
ATOM 1100 N N . PHE A 1 138 ? 13.238 14.238 -10.742 1.00 74.12 138 PHE A N 1
ATOM 1101 C CA . PHE A 1 138 ? 13.154 14.728 -12.108 1.00 74.12 138 PHE A CA 1
ATOM 1102 C C . PHE A 1 138 ? 11.682 15.036 -12.386 1.00 74.12 138 PHE A C 1
ATOM 1104 O O . PHE A 1 138 ? 10.905 14.126 -12.648 1.00 74.12 138 PHE A O 1
ATOM 1111 N N . ASP A 1 139 ? 11.241 16.286 -12.242 1.00 63.16 139 ASP A N 1
ATOM 1112 C CA . ASP A 1 139 ? 9.844 16.625 -12.530 1.00 63.16 139 ASP A CA 1
ATOM 1113 C C . ASP A 1 139 ? 9.612 16.673 -14.051 1.00 63.16 139 ASP A C 1
ATOM 1115 O O . ASP A 1 139 ? 10.249 17.428 -14.782 1.00 63.16 139 ASP A O 1
ATOM 1119 N N . MET A 1 140 ? 8.696 15.836 -14.540 1.00 57.69 140 MET A N 1
ATOM 1120 C CA . MET A 1 140 ? 8.325 15.742 -15.955 1.00 57.69 140 MET A CA 1
ATOM 1121 C C . MET A 1 140 ? 6.885 16.220 -16.216 1.00 57.69 140 MET A C 1
ATOM 1123 O O . MET A 1 140 ? 6.319 15.894 -17.264 1.00 57.69 140 MET A O 1
ATOM 1127 N N . LYS A 1 141 ? 6.269 16.951 -15.273 1.00 51.78 141 LYS A N 1
ATOM 1128 C CA . LYS A 1 141 ? 4.830 17.278 -15.228 1.00 51.78 141 LYS A CA 1
ATOM 1129 C C . LYS A 1 141 ? 4.222 17.934 -16.474 1.00 51.78 141 LYS A C 1
ATOM 1131 O O . LYS A 1 141 ? 3.001 17.954 -16.575 1.00 51.78 141 LYS A O 1
ATOM 1136 N N . THR A 1 142 ? 4.987 18.472 -17.425 1.00 46.47 142 THR A N 1
ATOM 1137 C CA . THR A 1 142 ? 4.429 19.483 -18.346 1.00 46.47 142 THR A CA 1
ATOM 1138 C C . THR A 1 142 ? 4.462 19.180 -19.843 1.00 46.47 142 THR A C 1
ATOM 1140 O O . THR A 1 142 ? 3.917 19.982 -20.600 1.00 46.47 142 THR A O 1
ATOM 1143 N N . ARG A 1 143 ? 5.025 18.058 -20.326 1.00 49.19 143 ARG A N 1
ATOM 1144 C CA . ARG A 1 143 ? 5.075 17.786 -21.788 1.00 49.19 143 ARG A CA 1
ATOM 1145 C C . ARG A 1 143 ? 4.888 16.333 -22.232 1.00 49.19 143 ARG A C 1
ATOM 1147 O O . ARG A 1 143 ? 5.154 16.043 -23.393 1.00 49.19 143 ARG A O 1
ATOM 1154 N N . SER A 1 144 ? 4.419 15.434 -21.363 1.00 53.72 144 SER A N 1
ATOM 1155 C CA . SER A 1 144 ? 4.150 14.064 -21.818 1.00 53.72 144 SER A CA 1
ATOM 1156 C C . SER A 1 144 ? 2.938 14.023 -22.757 1.00 53.72 144 SER A C 1
ATOM 1158 O O . SER A 1 144 ? 1.872 14.540 -22.422 1.00 53.72 144 SER A O 1
ATOM 1160 N N . ARG A 1 145 ? 3.073 13.380 -23.923 1.00 54.44 145 ARG A N 1
ATOM 1161 C CA . ARG A 1 145 ? 1.953 13.031 -24.820 1.00 54.44 145 ARG A CA 1
ATOM 1162 C C . ARG A 1 145 ? 0.987 12.032 -24.178 1.00 54.44 145 ARG A C 1
ATOM 1164 O O . ARG A 1 145 ? -0.135 11.871 -24.655 1.00 54.44 145 ARG A O 1
ATOM 1171 N N . PHE A 1 146 ? 1.412 11.353 -23.115 1.00 55.00 146 PHE A N 1
ATOM 1172 C CA . PHE A 1 146 ? 0.561 10.485 -22.318 1.00 55.00 146 PHE A CA 1
ATOM 1173 C C . PHE A 1 146 ? -0.162 11.328 -21.263 1.00 55.00 146 PHE A C 1
ATOM 1175 O O . PHE A 1 146 ? 0.471 12.044 -20.489 1.00 55.00 146 PHE A O 1
ATOM 1182 N N . GLN A 1 147 ? -1.493 11.223 -21.185 1.00 58.00 147 GLN A N 1
ATOM 1183 C CA . GLN A 1 147 ? -2.216 11.698 -20.005 1.00 58.00 147 GLN A CA 1
ATOM 1184 C C . GLN A 1 147 ? -1.810 10.819 -18.818 1.00 58.00 147 GLN A C 1
ATOM 1186 O O . GLN A 1 147 ? -2.359 9.737 -18.618 1.00 58.00 147 GLN A O 1
ATOM 1191 N N . LEU A 1 148 ? -0.837 11.282 -18.033 1.00 62.38 148 LEU A N 1
ATOM 1192 C CA . LEU A 1 148 ? -0.426 10.669 -16.767 1.00 62.38 148 LEU A CA 1
ATOM 1193 C C . LEU A 1 148 ? -1.463 10.976 -15.676 1.00 62.38 148 LEU A C 1
ATOM 1195 O O . LEU A 1 148 ? -1.167 11.591 -14.656 1.00 62.38 148 LEU A O 1
ATOM 1199 N N . SER A 1 149 ? -2.716 10.605 -15.931 1.00 61.12 149 SER A N 1
ATOM 1200 C CA . SER A 1 149 ? -3.858 10.871 -15.055 1.00 61.12 149 SER A CA 1
ATOM 1201 C C . SER A 1 149 ? -4.077 9.763 -14.026 1.00 61.12 149 SER A C 1
ATOM 1203 O O . SER A 1 149 ? -4.791 9.977 -13.044 1.00 61.12 149 SER A O 1
ATOM 1205 N N . ARG A 1 150 ? -3.456 8.585 -14.207 1.00 75.38 150 ARG A N 1
ATOM 1206 C CA . ARG A 1 150 ? -3.609 7.469 -13.275 1.00 75.38 150 ARG A CA 1
ATOM 1207 C C . ARG A 1 150 ? -2.599 7.581 -12.142 1.00 75.38 150 ARG A C 1
ATOM 1209 O O . ARG A 1 150 ? -1.438 7.192 -12.249 1.00 75.38 150 ARG A O 1
ATOM 1216 N N . VAL A 1 151 ? -3.079 8.101 -11.026 1.00 77.69 151 VAL A N 1
ATOM 1217 C CA . VAL A 1 151 ? -2.394 7.991 -9.741 1.00 77.69 151 VAL A CA 1
ATOM 1218 C C . VAL A 1 151 ? -2.428 6.540 -9.280 1.00 77.69 151 VAL A C 1
ATOM 1220 O O . VAL A 1 151 ? -3.453 5.878 -9.436 1.00 77.69 151 VAL A O 1
ATOM 1223 N N . PHE A 1 152 ? -1.329 6.055 -8.711 1.00 85.62 152 PHE A N 1
ATOM 1224 C CA . PHE A 1 152 ? -1.267 4.707 -8.165 1.00 85.62 152 PHE A CA 1
ATOM 1225 C C . PHE A 1 152 ? -2.236 4.576 -6.975 1.00 85.62 152 PHE A C 1
ATOM 1227 O O . PHE A 1 152 ? -2.093 5.311 -5.995 1.00 85.62 152 PHE A O 1
ATOM 1234 N N . ASN A 1 153 ? -3.229 3.684 -7.070 1.00 85.00 153 ASN A N 1
ATOM 1235 C CA . ASN A 1 153 ? -4.215 3.443 -6.011 1.00 85.00 153 ASN A CA 1
ATOM 1236 C C . ASN A 1 153 ? -3.779 2.239 -5.176 1.00 85.00 153 ASN A C 1
ATOM 1238 O O . ASN A 1 153 ? -3.919 1.091 -5.601 1.00 85.00 153 ASN A O 1
ATOM 1242 N N . LEU A 1 154 ? -3.235 2.502 -3.989 1.00 84.19 154 LEU A N 1
ATOM 1243 C CA . LEU A 1 154 ? -2.847 1.438 -3.062 1.00 84.19 154 LEU A CA 1
ATOM 1244 C C . LEU A 1 154 ? -4.010 1.023 -2.157 1.00 84.19 154 LEU A C 1
ATOM 1246 O O . LEU A 1 154 ? -4.014 -0.099 -1.653 1.00 84.19 154 LEU A O 1
ATOM 1250 N N . GLY A 1 155 ? -4.999 1.901 -1.974 1.00 71.75 155 GLY A N 1
ATOM 1251 C CA . GLY A 1 155 ? -6.094 1.711 -1.029 1.00 71.75 155 GLY A CA 1
ATOM 1252 C C . GLY A 1 155 ? -7.121 0.653 -1.431 1.00 71.75 155 GLY A C 1
ATOM 1253 O O . GLY A 1 155 ? -7.820 0.125 -0.572 1.00 71.75 155 GLY A O 1
ATOM 1254 N N . GLU A 1 156 ? -7.210 0.312 -2.714 1.00 70.19 156 GLU A N 1
ATOM 1255 C CA . GLU A 1 156 ? -7.953 -0.861 -3.180 1.00 70.19 156 GLU A CA 1
ATOM 1256 C C . GLU A 1 156 ? -7.067 -2.100 -3.082 1.00 70.19 156 GLU A C 1
ATOM 1258 O O . GLU A 1 156 ? -6.488 -2.568 -4.067 1.00 70.19 156 GLU A O 1
ATOM 1263 N N . VAL A 1 157 ? -6.958 -2.628 -1.860 1.00 64.88 157 VAL A N 1
ATOM 1264 C CA . VAL A 1 157 ? -6.317 -3.917 -1.597 1.00 64.88 157 VAL A CA 1
ATOM 1265 C C . VAL A 1 157 ? -7.180 -5.004 -2.240 1.00 64.88 157 VAL A C 1
ATOM 1267 O O . VAL A 1 157 ? -8.076 -5.575 -1.623 1.00 64.88 157 VAL A O 1
ATOM 1270 N N . GLY A 1 158 ? -6.964 -5.230 -3.535 1.00 62.53 158 GLY A N 1
ATOM 1271 C CA . GLY A 1 158 ? -7.695 -6.229 -4.300 1.00 62.53 158 GLY A CA 1
ATOM 1272 C C . GLY A 1 158 ? -7.526 -7.626 -3.698 1.00 62.53 158 GLY A C 1
ATOM 1273 O O . GLY A 1 158 ? -6.525 -7.934 -3.046 1.00 62.53 158 GLY A O 1
ATOM 1274 N N . SER A 1 159 ? -8.505 -8.494 -3.947 1.00 68.19 159 SER A N 1
ATOM 1275 C CA . SER A 1 159 ? -8.364 -9.934 -3.735 1.00 68.19 159 SER A CA 1
ATOM 1276 C C . SER A 1 159 ? -8.096 -10.578 -5.096 1.00 68.19 159 SER A C 1
ATOM 1278 O O . SER A 1 159 ? -9.043 -10.924 -5.805 1.00 68.19 159 SER A O 1
ATOM 1280 N N . PRO A 1 160 ? -6.825 -10.645 -5.540 1.00 80.50 160 PRO A N 1
ATOM 1281 C CA . PRO A 1 160 ? -6.515 -11.189 -6.851 1.00 80.50 160 PRO A CA 1
ATOM 1282 C C . PRO A 1 160 ? -6.936 -12.657 -6.927 1.00 80.50 160 PRO A C 1
ATOM 1284 O O . PRO A 1 160 ? -6.807 -13.421 -5.966 1.00 80.50 160 PRO A O 1
ATOM 1287 N N . VAL A 1 161 ? -7.409 -13.067 -8.099 1.00 80.00 161 VAL A N 1
ATOM 1288 C CA . VAL A 1 161 ? -7.924 -14.422 -8.324 1.00 80.00 161 VAL A CA 1
ATOM 1289 C C . VAL A 1 161 ? -6.760 -15.381 -8.567 1.00 80.00 161 VAL A C 1
ATOM 1291 O O . VAL A 1 161 ? -6.470 -15.755 -9.698 1.00 80.00 161 VAL A O 1
ATOM 1294 N N . PHE A 1 162 ? -6.061 -15.786 -7.509 1.00 79.00 162 PHE A N 1
ATOM 1295 C CA . PHE A 1 162 ? -5.010 -16.801 -7.603 1.00 79.00 162 PHE A CA 1
ATOM 1296 C C . PHE A 1 162 ? -5.534 -18.218 -7.365 1.00 79.00 162 PHE A C 1
ATOM 1298 O O . PHE A 1 162 ? -6.488 -18.414 -6.609 1.00 79.00 162 PHE A O 1
ATOM 1305 N N . PRO A 1 163 ? -4.877 -19.241 -7.943 1.00 73.44 163 PRO A N 1
ATOM 1306 C CA . PRO A 1 163 ? -5.127 -20.613 -7.539 1.00 73.44 163 PRO A CA 1
ATOM 1307 C C . PRO A 1 163 ? -4.818 -20.806 -6.044 1.00 73.44 163 PRO A C 1
ATOM 1309 O O . PRO A 1 163 ? -3.866 -20.246 -5.489 1.00 73.44 163 PRO A O 1
ATOM 1312 N N . LEU A 1 164 ? -5.624 -21.644 -5.387 1.00 66.12 164 LEU A N 1
ATOM 1313 C CA . LEU A 1 164 ? -5.428 -22.025 -3.983 1.00 66.12 164 LEU A CA 1
ATOM 1314 C C . LEU A 1 164 ? -4.127 -22.811 -3.766 1.00 66.12 164 LEU A C 1
ATOM 1316 O O . LEU A 1 164 ? -3.588 -22.820 -2.664 1.00 66.12 164 LEU A O 1
ATOM 1320 N N . THR A 1 165 ? -3.618 -23.467 -4.806 1.00 68.25 165 THR A N 1
ATOM 1321 C CA . THR A 1 165 ? -2.406 -24.285 -4.756 1.00 68.25 165 THR A CA 1
ATOM 1322 C C . THR A 1 165 ? -1.165 -23.509 -5.210 1.00 68.25 165 THR A C 1
ATOM 1324 O O . THR A 1 165 ? -1.251 -22.848 -6.244 1.00 68.25 165 THR A O 1
ATOM 1327 N N . PRO A 1 166 ? -0.013 -23.662 -4.522 1.00 81.81 166 PRO A N 1
ATOM 1328 C CA . PRO A 1 166 ? 0.189 -24.544 -3.375 1.00 81.81 166 PRO A CA 1
ATOM 1329 C C . PRO A 1 166 ? -0.424 -23.970 -2.091 1.00 81.81 166 PRO A C 1
ATOM 1331 O O . PRO A 1 166 ? -0.454 -22.758 -1.884 1.00 81.81 166 PRO A O 1
ATOM 1334 N N . VAL A 1 167 ? -0.912 -24.868 -1.234 1.00 76.00 167 VAL A N 1
ATOM 1335 C CA . VAL A 1 167 ? -1.545 -24.524 0.043 1.00 76.00 167 VAL A CA 1
ATOM 1336 C C . VAL A 1 167 ? -0.490 -24.501 1.143 1.00 76.00 167 VAL A C 1
ATOM 1338 O O . VAL A 1 167 ? 0.239 -25.474 1.330 1.00 76.00 167 VAL A O 1
ATOM 1341 N N . VAL A 1 168 ? -0.449 -23.416 1.908 1.00 74.56 168 VAL A N 1
ATOM 1342 C CA . VAL A 1 168 ? 0.253 -23.337 3.189 1.00 74.56 168 VAL A CA 1
ATOM 1343 C C . VAL A 1 168 ? -0.745 -23.663 4.289 1.00 74.56 168 VAL A C 1
ATOM 1345 O O . VAL A 1 168 ? -1.805 -23.043 4.371 1.00 74.56 168 VAL A O 1
ATOM 1348 N N . LYS A 1 169 ? -0.409 -24.638 5.135 1.00 76.25 169 LYS A N 1
ATOM 1349 C CA . LYS A 1 169 ? -1.149 -24.903 6.369 1.00 76.25 169 LYS A CA 1
ATOM 1350 C C . LYS A 1 169 ? -0.493 -24.122 7.496 1.00 76.25 169 LYS A C 1
ATOM 1352 O O . LYS A 1 169 ? 0.718 -24.231 7.676 1.00 76.25 169 LYS A O 1
ATOM 1357 N N . LYS A 1 170 ? -1.275 -23.338 8.228 1.00 66.12 170 LYS A N 1
ATOM 1358 C CA . LYS A 1 170 ? -0.815 -22.614 9.412 1.00 66.12 170 LYS A CA 1
ATOM 1359 C C . LYS A 1 170 ? -1.652 -23.062 10.600 1.00 66.12 170 LYS A C 1
ATOM 1361 O O . LYS A 1 170 ? -2.877 -23.048 10.512 1.00 66.12 170 LYS A O 1
ATOM 1366 N N . ASP A 1 171 ? -0.982 -23.465 11.671 1.00 72.38 171 ASP A N 1
ATOM 1367 C CA . ASP A 1 171 ? -1.627 -23.704 12.956 1.00 72.38 171 ASP A CA 1
ATOM 1368 C C . ASP A 1 171 ? -1.580 -22.396 13.746 1.00 72.38 171 ASP A C 1
ATOM 1370 O O . ASP A 1 171 ? -0.502 -21.879 14.055 1.00 72.38 171 ASP A O 1
ATOM 1374 N N . LEU A 1 172 ? -2.744 -21.783 13.942 1.00 64.56 172 LEU A N 1
ATOM 1375 C CA . LEU A 1 172 ? -2.885 -20.583 14.752 1.00 64.56 172 LEU A CA 1
ATOM 1376 C C . LEU A 1 172 ? -3.144 -21.028 16.184 1.00 64.56 172 LEU A C 1
ATOM 1378 O O . LEU A 1 172 ? -4.181 -21.629 16.453 1.00 64.56 172 LEU A O 1
ATOM 1382 N N . VAL A 1 173 ? -2.200 -20.720 17.070 1.00 65.00 173 VAL A N 1
ATOM 1383 C CA . VAL A 1 173 ? -2.250 -21.106 18.481 1.00 65.00 173 VAL A CA 1
ATOM 1384 C C . VAL A 1 173 ? -2.401 -19.859 19.337 1.00 65.00 173 VAL A C 1
ATOM 1386 O O . VAL A 1 173 ? -1.651 -18.893 19.164 1.00 65.00 173 VAL A O 1
ATOM 1389 N N . TRP A 1 174 ? -3.372 -19.865 20.243 1.00 75.75 174 TRP A N 1
ATOM 1390 C CA . TRP A 1 174 ? -3.538 -18.809 21.238 1.00 75.75 174 TRP A CA 1
ATOM 1391 C C . TRP A 1 174 ? -4.066 -19.373 22.553 1.00 75.75 174 TRP A C 1
ATOM 1393 O O . TRP A 1 174 ? -4.723 -20.409 22.582 1.00 75.75 174 TRP A O 1
ATOM 1403 N N . GLU A 1 175 ? -3.795 -18.665 23.645 1.00 67.44 175 GLU A N 1
ATOM 1404 C CA . GLU A 1 175 ? -4.323 -18.994 24.965 1.00 67.44 175 GLU A CA 1
ATOM 1405 C C . GLU A 1 175 ? -5.517 -18.089 25.280 1.00 67.44 175 GLU A C 1
ATOM 1407 O O . GLU A 1 175 ? -5.445 -16.864 25.141 1.00 67.44 175 GLU A O 1
ATOM 1412 N N . TYR A 1 176 ? -6.620 -18.682 25.727 1.00 58.59 176 TYR A N 1
ATOM 1413 C CA . TYR A 1 176 ? -7.765 -17.961 26.268 1.00 58.59 176 TYR A CA 1
ATOM 1414 C C . TYR A 1 176 ? -8.265 -18.673 27.522 1.00 58.59 176 TYR A C 1
ATOM 1416 O O . TYR A 1 176 ? -8.442 -19.883 27.532 1.00 58.59 176 TYR A O 1
ATOM 1424 N N . ALA A 1 177 ? -8.470 -17.919 28.606 1.00 78.50 177 ALA A N 1
ATOM 1425 C CA . ALA A 1 177 ? -8.921 -18.459 29.892 1.00 78.50 177 ALA A CA 1
ATOM 1426 C C . ALA A 1 177 ? -8.064 -19.626 30.443 1.00 78.50 177 ALA A C 1
ATOM 1428 O O . ALA A 1 177 ? -8.587 -20.500 31.129 1.00 78.50 177 ALA A O 1
ATOM 1429 N N . LYS A 1 178 ? -6.739 -19.597 30.210 1.00 82.00 178 LYS A N 1
ATOM 1430 C CA . LYS A 1 178 ? -5.778 -20.666 30.562 1.00 82.00 178 LYS A CA 1
ATOM 1431 C C . LYS A 1 178 ? -5.949 -21.975 29.785 1.00 82.00 178 LYS A C 1
ATOM 1433 O O . LYS A 1 178 ? -5.382 -22.993 30.176 1.00 82.00 178 LYS A O 1
ATOM 1438 N N . GLU A 1 179 ? -6.706 -21.946 28.695 1.00 67.81 179 GLU A N 1
ATOM 1439 C CA . GLU A 1 179 ? -6.826 -23.044 27.742 1.00 67.81 179 GLU A CA 1
ATOM 1440 C C . GLU A 1 179 ? -6.158 -22.653 26.418 1.00 67.81 179 GLU A C 1
ATOM 1442 O O . GLU A 1 179 ? -6.261 -21.509 25.968 1.00 67.81 179 GLU A O 1
ATOM 1447 N N . GLU A 1 180 ? -5.445 -23.600 25.808 1.00 81.94 180 GLU A N 1
ATOM 1448 C CA . GLU A 1 180 ? -4.779 -23.425 24.516 1.00 81.94 180 GLU A CA 1
ATOM 1449 C C . GLU A 1 180 ? -5.721 -23.848 23.382 1.00 81.94 180 GLU A C 1
ATOM 1451 O O . GLU A 1 180 ? -6.285 -24.944 23.390 1.00 81.94 180 GLU A O 1
ATOM 1456 N N . PHE A 1 181 ? -5.889 -22.972 22.397 1.00 66.75 181 PHE A N 1
ATOM 1457 C CA . PHE A 1 181 ? -6.735 -23.182 21.230 1.00 66.75 181 PHE A CA 1
ATOM 1458 C C . PHE A 1 181 ? -5.877 -23.284 19.977 1.00 66.75 181 PHE A C 1
ATOM 1460 O O . PHE A 1 181 ? -4.948 -22.501 19.787 1.00 66.75 181 PHE A O 1
ATOM 1467 N N . HIS A 1 182 ? -6.241 -24.222 19.102 1.00 72.38 182 HIS A N 1
ATOM 1468 C CA . HIS A 1 182 ? -5.596 -24.446 17.812 1.00 72.38 182 HIS A CA 1
ATOM 1469 C C . HIS A 1 182 ? -6.607 -24.267 16.683 1.00 72.38 182 HIS A C 1
ATOM 1471 O O . HIS A 1 182 ? -7.663 -24.906 16.673 1.00 72.38 182 HIS A O 1
ATOM 1477 N N . LEU A 1 183 ? -6.260 -23.454 15.688 1.00 53.81 183 LEU A N 1
ATOM 1478 C CA . LEU A 1 183 ? -7.006 -23.334 14.441 1.00 53.81 183 LEU A CA 1
ATOM 1479 C C . LEU A 1 183 ? -6.086 -23.618 13.256 1.00 53.81 183 LEU A C 1
ATOM 1481 O O . LEU A 1 183 ? -5.226 -22.816 12.892 1.00 53.81 183 LEU A O 1
ATOM 1485 N N . ASN A 1 184 ? -6.340 -24.745 12.597 1.00 61.25 184 ASN A N 1
ATOM 1486 C CA . ASN A 1 184 ? -5.648 -25.122 11.375 1.00 61.25 184 ASN A CA 1
ATOM 1487 C C . ASN A 1 184 ? -6.286 -24.427 10.170 1.00 61.25 184 ASN A C 1
ATOM 1489 O O . ASN A 1 184 ? -7.386 -24.786 9.748 1.00 61.25 184 ASN A O 1
ATOM 1493 N N . VAL A 1 185 ? -5.576 -23.467 9.579 1.00 64.94 185 VAL A N 1
ATOM 1494 C CA . VAL A 1 185 ? -6.016 -22.757 8.373 1.00 64.94 185 VAL A CA 1
ATOM 1495 C C . VAL A 1 185 ? -5.200 -23.177 7.155 1.00 64.94 185 VAL A C 1
ATOM 1497 O O . VAL A 1 185 ? -3.977 -23.312 7.210 1.00 64.94 185 VAL A O 1
ATOM 1500 N N . ALA A 1 186 ? -5.886 -23.379 6.032 1.00 68.81 186 ALA A N 1
ATOM 1501 C CA . ALA A 1 186 ? -5.286 -23.618 4.726 1.00 68.81 186 ALA A CA 1
ATOM 1502 C C . ALA A 1 186 ? -5.372 -22.332 3.895 1.00 68.81 186 ALA A C 1
ATOM 1504 O O . ALA A 1 186 ? -6.462 -21.814 3.665 1.00 68.81 186 ALA A O 1
ATOM 1505 N N . MET A 1 187 ? -4.231 -21.818 3.443 1.00 67.19 187 MET A N 1
ATOM 1506 C CA . MET A 1 187 ? -4.134 -20.554 2.709 1.00 67.19 187 MET A CA 1
ATOM 1507 C C . MET A 1 187 ? -3.366 -20.744 1.401 1.00 67.19 187 MET A C 1
ATOM 1509 O O . MET A 1 187 ? -2.460 -21.571 1.327 1.00 67.19 187 MET A O 1
ATOM 1513 N N . SER A 1 188 ? -3.676 -19.953 0.371 1.00 78.38 188 SER A N 1
ATOM 1514 C CA . SER A 1 188 ? -2.860 -19.925 -0.850 1.00 78.38 188 SER A CA 1
ATOM 1515 C C . SER A 1 188 ? -1.479 -19.335 -0.551 1.00 78.38 188 SER A C 1
ATOM 1517 O O . SER A 1 188 ? -1.374 -18.205 -0.067 1.00 78.38 188 SER A O 1
ATOM 1519 N N . ALA A 1 189 ? -0.411 -20.061 -0.891 1.00 80.88 189 ALA A N 1
ATOM 1520 C CA . ALA A 1 189 ? 0.960 -19.554 -0.803 1.00 80.88 189 ALA A CA 1
ATOM 1521 C C . ALA A 1 189 ? 1.161 -18.292 -1.658 1.00 80.88 189 ALA A C 1
ATOM 1523 O O . ALA A 1 189 ? 1.961 -17.421 -1.314 1.00 80.88 189 ALA A O 1
ATOM 1524 N N . HIS A 1 190 ? 0.428 -18.187 -2.770 1.00 81.75 190 HIS A N 1
ATOM 1525 C CA . HIS A 1 190 ? 0.491 -17.042 -3.672 1.00 81.75 190 HIS A CA 1
ATOM 1526 C C . HIS A 1 190 ? -0.103 -15.787 -3.033 1.00 81.75 190 HIS A C 1
ATOM 1528 O O . HIS A 1 190 ? 0.536 -14.737 -3.062 1.00 81.75 190 HIS A O 1
ATOM 1534 N N . LEU A 1 191 ? -1.272 -15.910 -2.395 1.00 78.31 191 LEU A N 1
ATOM 1535 C CA . LEU A 1 191 ? -1.890 -14.801 -1.664 1.00 78.31 191 LEU A CA 1
ATOM 1536 C C . LEU A 1 191 ? -1.040 -14.369 -0.468 1.00 78.31 191 LEU A C 1
ATOM 1538 O O . LEU A 1 191 ? -0.849 -13.175 -0.271 1.00 78.31 191 LEU A O 1
ATOM 1542 N N . LEU A 1 192 ? -0.468 -15.316 0.283 1.00 77.31 192 LEU A N 1
ATOM 1543 C CA . LEU A 1 192 ? 0.445 -14.988 1.383 1.00 77.31 192 LEU A CA 1
ATOM 1544 C C . LEU A 1 192 ? 1.648 -14.172 0.899 1.00 77.31 192 LEU A C 1
ATOM 1546 O O . LEU A 1 192 ? 1.976 -13.150 1.492 1.00 77.31 192 LEU A O 1
ATOM 1550 N N . LYS A 1 193 ? 2.284 -14.593 -0.200 1.00 83.25 193 LYS A N 1
ATOM 1551 C CA . LYS A 1 193 ? 3.408 -13.854 -0.785 1.00 83.25 193 LYS A CA 1
ATOM 1552 C C . LYS A 1 193 ? 2.995 -12.451 -1.235 1.00 83.25 193 LYS A C 1
ATOM 1554 O O . LYS A 1 193 ? 3.722 -11.501 -0.971 1.00 83.25 193 LYS A O 1
ATOM 1559 N N . TYR A 1 194 ? 1.843 -12.335 -1.891 1.00 83.69 194 TYR A N 1
ATOM 1560 C CA . TYR A 1 194 ? 1.308 -11.058 -2.353 1.00 83.69 194 TYR A CA 1
ATOM 1561 C C . TYR A 1 194 ? 1.045 -10.090 -1.192 1.00 83.69 194 TYR A C 1
ATOM 1563 O O . TYR A 1 194 ? 1.553 -8.973 -1.206 1.00 83.69 194 TYR A O 1
ATOM 1571 N N . TYR A 1 195 ? 0.323 -10.526 -0.155 1.00 80.69 195 TYR A N 1
ATOM 1572 C CA . TYR A 1 195 ? 0.007 -9.670 0.990 1.00 80.69 195 TYR A CA 1
ATOM 1573 C C . TYR A 1 195 ? 1.238 -9.320 1.834 1.00 80.69 195 TYR A C 1
ATOM 1575 O O . TYR A 1 195 ? 1.322 -8.200 2.327 1.00 80.69 195 TYR A O 1
ATOM 1583 N N . ASN A 1 196 ? 2.224 -10.217 1.945 1.00 80.88 196 ASN A N 1
ATOM 1584 C CA . ASN A 1 196 ? 3.488 -9.918 2.630 1.00 80.88 196 ASN A CA 1
ATOM 1585 C C . ASN A 1 196 ? 4.302 -8.818 1.933 1.00 80.88 196 ASN A C 1
ATOM 1587 O O . ASN A 1 196 ? 5.038 -8.092 2.594 1.00 80.88 196 ASN A O 1
ATOM 1591 N N . ASN A 1 197 ? 4.177 -8.706 0.611 1.00 83.38 197 ASN A N 1
ATOM 1592 C CA . ASN A 1 197 ? 4.859 -7.690 -0.185 1.00 83.38 197 ASN A CA 1
ATOM 1593 C C . ASN A 1 197 ? 4.023 -6.420 -0.389 1.00 83.38 197 ASN A C 1
ATOM 1595 O O . ASN A 1 197 ? 4.522 -5.453 -0.966 1.00 83.38 197 ASN A O 1
ATOM 1599 N N . TYR A 1 198 ? 2.755 -6.416 0.027 1.00 86.06 198 TYR A N 1
ATOM 1600 C CA . TYR A 1 198 ? 1.879 -5.270 -0.173 1.00 86.06 198 TYR A CA 1
ATOM 1601 C C . TYR A 1 198 ? 2.354 -4.082 0.686 1.00 86.06 198 TYR A C 1
ATOM 1603 O O . TYR A 1 198 ? 2.706 -4.281 1.857 1.00 86.06 198 TYR A O 1
ATOM 1611 N N . PRO A 1 199 ? 2.373 -2.844 0.153 1.00 87.69 199 PRO A N 1
ATOM 1612 C CA . PRO A 1 199 ? 2.780 -1.673 0.916 1.00 87.69 199 PRO A CA 1
ATOM 1613 C C . PRO A 1 199 ? 1.924 -1.511 2.171 1.00 87.69 199 PRO A C 1
ATOM 1615 O O . PRO A 1 199 ? 0.706 -1.659 2.123 1.00 87.69 199 PRO A O 1
ATOM 1618 N N . GLN A 1 200 ? 2.557 -1.202 3.301 1.00 82.75 200 GLN A N 1
ATOM 1619 C CA . GLN A 1 200 ? 1.851 -1.070 4.573 1.00 82.75 200 GLN A CA 1
ATOM 1620 C C . GLN A 1 200 ? 1.066 0.242 4.590 1.00 82.75 200 GLN A C 1
ATOM 1622 O O . GLN A 1 200 ? 1.656 1.324 4.563 1.00 82.75 200 GLN A O 1
ATOM 1627 N N . LEU A 1 201 ? -0.262 0.150 4.604 1.00 81.19 201 LEU A N 1
ATOM 1628 C CA . LEU A 1 201 ? -1.166 1.299 4.588 1.00 81.19 201 LEU A CA 1
ATOM 1629 C C . LEU A 1 201 ? -1.729 1.578 5.980 1.00 81.19 201 LEU A C 1
ATOM 1631 O O . LEU A 1 201 ? -1.447 0.882 6.953 1.00 81.19 201 LEU A O 1
ATOM 1635 N N . GLY A 1 202 ? -2.537 2.632 6.077 1.00 68.38 202 GLY A N 1
ATOM 1636 C CA . GLY A 1 202 ? -3.322 2.886 7.279 1.00 68.38 202 GLY A CA 1
ATOM 1637 C C . GLY A 1 202 ? -4.298 1.744 7.557 1.00 68.38 202 GLY A C 1
ATOM 1638 O O . GLY A 1 202 ? -4.842 1.134 6.636 1.00 68.38 202 GLY A O 1
ATOM 1639 N N . ILE A 1 203 ? -4.559 1.497 8.840 1.00 61.88 203 ILE A N 1
ATOM 1640 C CA . ILE A 1 203 ? -5.404 0.393 9.305 1.00 61.88 203 ILE A CA 1
ATOM 1641 C C . ILE A 1 203 ? -6.787 0.367 8.625 1.00 61.88 203 ILE A C 1
ATOM 1643 O O . ILE A 1 203 ? -7.276 -0.704 8.276 1.00 61.88 203 ILE A O 1
ATOM 1647 N N . ALA A 1 204 ? -7.371 1.531 8.319 1.00 61.59 204 ALA A N 1
ATOM 1648 C CA . ALA A 1 204 ? -8.668 1.644 7.652 1.00 61.59 204 ALA A CA 1
ATOM 1649 C C . ALA A 1 204 ? -8.735 0.937 6.286 1.00 61.59 204 ALA A C 1
ATOM 1651 O O . ALA A 1 204 ? -9.787 0.422 5.920 1.00 61.59 204 ALA A O 1
ATOM 1652 N N . PHE A 1 205 ? -7.625 0.843 5.547 1.00 62.59 205 PHE A N 1
ATOM 1653 C CA . PHE A 1 205 ? -7.591 0.143 4.255 1.00 62.59 205 PHE A CA 1
ATOM 1654 C C . PHE A 1 205 ? -7.677 -1.383 4.393 1.00 62.59 205 PHE A C 1
ATOM 1656 O O . PHE A 1 205 ? -8.040 -2.064 3.438 1.00 62.59 205 PHE A O 1
ATOM 1663 N N . HIS A 1 206 ? -7.383 -1.921 5.578 1.00 60.38 206 HIS A N 1
ATOM 1664 C CA . HIS A 1 206 ? -7.448 -3.354 5.862 1.00 60.38 206 HIS A CA 1
ATOM 1665 C C . HIS A 1 206 ? -8.818 -3.794 6.407 1.00 60.38 206 HIS A C 1
ATOM 1667 O O . HIS A 1 206 ? -9.190 -4.952 6.236 1.00 60.38 206 HIS A O 1
ATOM 1673 N N . PHE A 1 207 ? -9.586 -2.876 7.011 1.00 56.00 207 PHE A N 1
ATOM 1674 C CA . PHE A 1 207 ? -10.891 -3.158 7.640 1.00 56.00 207 PHE A CA 1
ATOM 1675 C C . PHE A 1 207 ? -12.104 -2.636 6.859 1.00 56.00 207 PHE A C 1
ATOM 1677 O O . PHE A 1 207 ? -13.245 -2.917 7.214 1.00 56.00 207 PHE A O 1
ATOM 1684 N N . ALA A 1 208 ? -11.860 -1.969 5.733 1.00 54.00 208 ALA A N 1
ATOM 1685 C CA . ALA A 1 208 ? -12.870 -1.537 4.779 1.00 54.00 208 ALA A CA 1
ATOM 1686 C C . ALA A 1 208 ? -13.449 -2.588 3.785 1.00 54.00 208 ALA A C 1
ATOM 1688 O O . ALA A 1 208 ? -14.300 -2.180 2.991 1.00 54.00 208 ALA A O 1
ATOM 1689 N N . PRO A 1 209 ? -13.056 -3.885 3.718 1.00 51.19 209 PRO A N 1
ATOM 1690 C CA . PRO A 1 209 ? -13.396 -4.693 2.543 1.00 51.19 209 PRO A CA 1
ATOM 1691 C C . PRO A 1 209 ? -14.814 -5.291 2.537 1.00 51.19 209 PRO A C 1
ATOM 1693 O O . PRO A 1 209 ? -15.202 -5.861 1.518 1.00 51.19 209 PRO A O 1
ATOM 1696 N N . LEU A 1 210 ? -15.604 -5.181 3.614 1.00 56.31 210 LEU A N 1
ATOM 1697 C CA . LEU A 1 210 ? -16.988 -5.670 3.595 1.00 56.31 210 LEU A CA 1
ATOM 1698 C C . LEU A 1 210 ? -17.933 -4.609 2.996 1.00 56.31 210 LEU A C 1
ATOM 1700 O O . LEU A 1 210 ? -17.848 -3.436 3.375 1.00 56.31 210 LEU A O 1
ATOM 1704 N N . PRO A 1 211 ? -18.842 -4.969 2.070 1.00 57.38 211 PRO A N 1
ATOM 1705 C CA . PRO A 1 211 ? -19.849 -4.039 1.568 1.00 57.38 211 PRO A CA 1
ATOM 1706 C C . PRO A 1 211 ? -20.734 -3.539 2.718 1.00 57.38 211 PRO A C 1
ATOM 1708 O O . PRO A 1 211 ? -21.210 -4.337 3.527 1.00 57.38 211 PRO A O 1
ATOM 1711 N N . TYR A 1 212 ? -20.948 -2.223 2.795 1.00 52.22 212 TYR A N 1
ATOM 1712 C CA . TYR A 1 212 ? -21.817 -1.620 3.809 1.00 52.22 212 TYR A CA 1
ATOM 1713 C C . TYR A 1 212 ? -23.281 -1.942 3.505 1.00 52.22 212 TYR A C 1
ATOM 1715 O O . TYR A 1 212 ? -23.736 -1.745 2.375 1.00 52.22 212 TYR A O 1
ATOM 1723 N N . LYS A 1 213 ? -24.021 -2.417 4.505 1.00 53.62 213 LYS A N 1
ATOM 1724 C CA . LYS A 1 213 ? -25.474 -2.578 4.438 1.00 53.62 213 LYS A CA 1
ATOM 1725 C C . LYS A 1 213 ? -26.041 -2.309 5.826 1.00 53.62 213 LYS A C 1
ATOM 1727 O O . LYS A 1 213 ? -25.564 -2.902 6.780 1.00 53.62 213 LYS A O 1
ATOM 1732 N N . GLU A 1 214 ? -27.023 -1.419 5.919 1.00 55.59 214 GLU A N 1
ATOM 1733 C CA . GLU A 1 214 ? -27.716 -1.150 7.181 1.00 55.59 214 GLU A CA 1
ATOM 1734 C C . GLU A 1 214 ? -28.553 -2.362 7.606 1.00 55.59 214 GLU A C 1
ATOM 1736 O O . GLU A 1 214 ? -29.199 -3.009 6.770 1.00 55.59 214 GLU A O 1
ATOM 1741 N N . ASP A 1 215 ? -28.599 -2.624 8.911 1.00 48.03 215 ASP A N 1
ATOM 1742 C CA . ASP A 1 215 ? -29.387 -3.708 9.506 1.00 48.03 215 ASP A CA 1
ATOM 1743 C C . ASP A 1 215 ? -30.884 -3.624 9.191 1.00 48.03 215 ASP A C 1
ATOM 1745 O O . ASP A 1 215 ? -31.555 -4.654 9.085 1.00 48.03 215 ASP A O 1
ATOM 1749 N N . SER A 1 216 ? -31.388 -2.412 8.929 1.00 49.50 216 SER A N 1
ATOM 1750 C CA . SER A 1 216 ? -32.757 -2.131 8.470 1.00 49.50 216 SER A CA 1
ATOM 1751 C C . SER A 1 216 ? -33.149 -2.881 7.183 1.00 49.50 216 SER A C 1
ATOM 1753 O O . SER A 1 216 ? -34.329 -2.968 6.844 1.00 49.50 216 SER A O 1
ATOM 1755 N N . GLN A 1 217 ? -32.170 -3.443 6.465 1.00 48.09 217 GLN A N 1
ATOM 1756 C CA . GLN A 1 217 ? -32.339 -4.201 5.226 1.00 48.09 217 GLN A CA 1
ATOM 1757 C C . GLN A 1 217 ? -32.035 -5.707 5.374 1.00 48.09 217 GLN A C 1
ATOM 1759 O O . GLN A 1 217 ? -31.868 -6.405 4.360 1.00 48.09 217 GLN A O 1
ATOM 1764 N N . THR A 1 218 ? -31.904 -6.211 6.603 1.00 48.53 218 THR A N 1
ATOM 1765 C CA . THR A 1 218 ? -31.736 -7.639 6.909 1.00 48.53 218 THR A CA 1
ATOM 1766 C C . THR A 1 218 ? -32.999 -8.196 7.574 1.00 48.53 218 THR A C 1
ATOM 1768 O O . THR A 1 218 ? -33.704 -7.482 8.282 1.00 48.53 218 THR A O 1
ATOM 1771 N N . ASP A 1 219 ? -33.300 -9.482 7.361 1.00 47.47 219 ASP A N 1
ATOM 1772 C CA . ASP A 1 219 ? -34.524 -10.135 7.869 1.00 47.47 219 ASP A CA 1
ATOM 1773 C C . ASP A 1 219 ? -34.576 -10.258 9.415 1.00 47.47 219 ASP A C 1
ATOM 1775 O O . ASP A 1 219 ? -35.520 -10.837 9.954 1.00 47.47 219 ASP A O 1
ATOM 1779 N N . TYR A 1 220 ? -33.574 -9.731 10.135 1.00 47.12 220 TYR A N 1
ATOM 1780 C CA . TYR A 1 220 ? -33.363 -9.930 11.574 1.00 47.12 220 TYR A CA 1
ATOM 1781 C C . TYR A 1 220 ? -33.449 -8.649 12.438 1.00 47.12 220 TYR A C 1
ATOM 1783 O O . TYR A 1 220 ? -33.453 -8.774 13.662 1.00 47.12 220 TYR A O 1
ATOM 1791 N N . GLY A 1 221 ? -33.605 -7.451 11.852 1.00 49.06 221 GLY A N 1
ATOM 1792 C CA . GLY A 1 221 ? -33.667 -6.169 12.589 1.00 49.06 221 GLY A CA 1
ATOM 1793 C C . GLY A 1 221 ? -32.297 -5.623 13.040 1.00 49.06 221 GLY A C 1
ATOM 1794 O O . GLY A 1 221 ? -31.278 -6.223 12.722 1.00 49.06 221 GLY A O 1
ATOM 1795 N N . GLU A 1 222 ? -32.278 -4.485 13.761 1.00 54.97 222 GLU A N 1
ATOM 1796 C CA . GLU A 1 222 ? -31.053 -3.847 14.307 1.00 54.97 222 GLU A CA 1
ATOM 1797 C C . GLU A 1 222 ? -30.367 -4.748 15.345 1.00 54.97 222 GLU A C 1
ATOM 1799 O O . GLU A 1 222 ? -30.908 -4.994 16.431 1.00 54.97 222 GLU A O 1
ATOM 1804 N N . ARG A 1 223 ? -29.171 -5.241 15.018 1.00 62.12 223 ARG A N 1
ATOM 1805 C CA . ARG A 1 223 ? -28.342 -6.063 15.894 1.00 62.12 223 ARG A CA 1
ATOM 1806 C C . ARG A 1 223 ? -26.862 -5.845 15.572 1.00 62.12 223 ARG A C 1
ATOM 1808 O O . ARG A 1 223 ? -26.348 -6.385 14.603 1.00 62.12 223 ARG A O 1
ATOM 1815 N N . CYS A 1 224 ? -26.142 -5.262 16.526 1.00 63.62 224 CYS A N 1
ATOM 1816 C CA . CYS A 1 224 ? -24.683 -5.250 16.501 1.00 63.62 224 CYS A CA 1
ATOM 1817 C C . CYS A 1 224 ? -24.101 -6.674 16.638 1.00 63.62 224 CYS A C 1
ATOM 1819 O O . CYS A 1 224 ? -24.434 -7.425 17.566 1.00 63.62 224 CYS A O 1
ATOM 1821 N N . ASN A 1 225 ? -23.224 -7.036 15.706 1.00 67.81 225 ASN A N 1
ATOM 1822 C CA . ASN A 1 225 ? -22.498 -8.296 15.662 1.00 67.81 225 ASN A CA 1
ATOM 1823 C C . ASN A 1 225 ? -21.336 -8.308 16.666 1.00 67.81 225 ASN A C 1
ATOM 1825 O O . ASN A 1 225 ? -20.637 -7.314 16.881 1.00 67.81 225 ASN A O 1
ATOM 1829 N N . PHE A 1 226 ? -21.070 -9.477 17.254 1.00 73.44 226 PHE A N 1
ATOM 1830 C CA . PHE A 1 226 ? -19.801 -9.691 17.955 1.00 73.44 226 PHE A CA 1
ATOM 1831 C C . PHE A 1 226 ? -18.620 -9.606 16.967 1.00 73.44 226 PHE A C 1
ATOM 1833 O O . PHE A 1 226 ? -18.799 -9.936 15.794 1.00 73.44 226 PHE A O 1
ATOM 1840 N N . PRO A 1 227 ? -17.393 -9.240 17.403 1.00 74.88 227 PRO A N 1
ATOM 1841 C CA . PRO A 1 227 ? -16.220 -9.197 16.522 1.00 74.88 227 PRO A CA 1
ATOM 1842 C C . PRO A 1 227 ? -16.036 -10.471 15.686 1.00 74.88 227 PRO A C 1
ATOM 1844 O O . PRO A 1 227 ? -15.707 -10.407 14.504 1.00 74.88 227 PRO A O 1
ATOM 1847 N N . GLU A 1 228 ? -16.275 -11.631 16.296 1.00 72.06 228 GLU A N 1
ATOM 1848 C CA . GLU A 1 228 ? -16.198 -12.938 15.655 1.00 72.06 228 GLU A CA 1
ATOM 1849 C C . GLU A 1 228 ? -17.280 -13.109 14.580 1.00 72.06 228 GLU A C 1
ATOM 1851 O O . GLU A 1 228 ? -16.991 -13.638 13.510 1.00 72.06 228 GLU A O 1
ATOM 1856 N N . GLU A 1 229 ? -18.500 -12.625 14.823 1.00 66.06 229 GLU A N 1
ATOM 1857 C CA . GLU A 1 229 ? -19.600 -12.642 13.850 1.00 66.06 229 GLU A CA 1
ATOM 1858 C C . GLU A 1 229 ? -19.295 -11.710 12.668 1.00 66.06 229 GLU A C 1
ATOM 1860 O O . GLU A 1 229 ? -19.437 -12.122 11.515 1.00 66.06 229 GLU A O 1
ATOM 1865 N N . THR A 1 230 ? -18.765 -10.510 12.936 1.00 72.38 230 THR A N 1
ATOM 1866 C CA . THR A 1 230 ? -18.368 -9.531 11.911 1.00 72.38 230 THR A CA 1
ATOM 1867 C C . THR A 1 230 ? -17.324 -10.093 10.945 1.00 72.38 230 THR A C 1
ATOM 1869 O O . THR A 1 230 ? -17.380 -9.814 9.749 1.00 72.38 230 THR A O 1
ATOM 1872 N N . ILE A 1 231 ? -16.388 -10.924 11.422 1.00 73.06 231 ILE A N 1
ATOM 1873 C CA . ILE A 1 231 ? -15.361 -11.557 10.573 1.00 73.06 231 ILE A CA 1
ATOM 1874 C C . ILE A 1 231 ? -15.981 -12.500 9.526 1.00 73.06 231 ILE A C 1
ATOM 1876 O O . ILE A 1 231 ? -15.454 -12.611 8.417 1.00 73.06 231 ILE A O 1
ATOM 1880 N N . PHE A 1 232 ? -17.087 -13.174 9.851 1.00 65.38 232 PHE A N 1
ATOM 1881 C CA . PHE A 1 232 ? -17.759 -14.121 8.951 1.00 65.38 232 PHE A CA 1
ATOM 1882 C C . PHE A 1 232 ? -18.971 -13.523 8.220 1.00 65.38 232 PHE A C 1
ATOM 1884 O O . PHE A 1 232 ? -19.586 -14.201 7.388 1.00 65.38 232 PHE A O 1
ATOM 1891 N N . ALA A 1 233 ? -19.326 -12.271 8.511 1.00 64.31 233 ALA A N 1
ATOM 1892 C CA . ALA A 1 233 ? -20.496 -11.622 7.948 1.00 64.31 233 ALA A CA 1
ATOM 1893 C C . ALA A 1 233 ? -20.307 -11.276 6.460 1.00 64.31 233 ALA A C 1
ATOM 1895 O O . ALA A 1 233 ? -19.227 -10.910 5.996 1.00 64.31 233 ALA A O 1
ATOM 1896 N N . LYS A 1 234 ? -21.395 -11.372 5.682 1.00 60.59 234 LYS A N 1
ATOM 1897 C CA . LYS A 1 234 ? -21.408 -10.948 4.265 1.00 60.59 234 LYS A CA 1
ATOM 1898 C C . LYS A 1 234 ? -21.446 -9.424 4.106 1.00 60.59 234 LYS A C 1
ATOM 1900 O O . LYS A 1 234 ? -21.076 -8.919 3.049 1.00 60.59 234 LYS A O 1
ATOM 1905 N N . TYR A 1 235 ? -21.935 -8.733 5.130 1.00 65.25 235 TYR A N 1
ATOM 1906 C CA . TYR A 1 235 ? -22.127 -7.291 5.201 1.00 65.25 235 TYR A CA 1
ATOM 1907 C C . TYR A 1 235 ? -21.829 -6.842 6.630 1.00 65.25 235 TYR A C 1
ATOM 1909 O O . TYR A 1 235 ? -21.946 -7.650 7.547 1.00 65.25 235 TYR A O 1
ATOM 1917 N N . SER A 1 236 ? -21.455 -5.580 6.806 1.00 70.25 236 SER A N 1
ATOM 1918 C CA . SER A 1 236 ? -21.294 -4.972 8.128 1.00 70.25 236 SER A CA 1
ATOM 1919 C C . SER A 1 236 ? -21.588 -3.481 8.069 1.00 70.25 236 SER A C 1
ATOM 1921 O O . SER A 1 236 ? -21.317 -2.833 7.046 1.00 70.25 236 SER A O 1
ATOM 1923 N N . ASP A 1 237 ? -22.095 -2.942 9.169 1.00 73.25 237 ASP A N 1
ATOM 1924 C CA . ASP A 1 237 ? -22.414 -1.527 9.321 1.00 73.25 237 ASP A CA 1
ATOM 1925 C C . ASP A 1 237 ? -21.389 -0.788 10.208 1.00 73.25 237 ASP A C 1
ATOM 1927 O O . ASP A 1 237 ? -20.260 -1.256 10.402 1.00 73.25 237 ASP A O 1
ATOM 1931 N N . CYS A 1 238 ? -21.737 0.410 10.693 1.00 80.44 238 CYS A N 1
ATOM 1932 C CA . CYS A 1 238 ? -20.821 1.206 11.503 1.00 80.44 238 CYS A CA 1
ATOM 1933 C C . CYS A 1 238 ? -20.559 0.643 12.902 1.00 80.44 238 CYS A C 1
ATOM 1935 O O . CYS A 1 238 ? -19.447 0.788 13.423 1.00 80.44 238 CYS A O 1
ATOM 1937 N N . GLU A 1 239 ? -21.540 -0.031 13.493 1.00 77.44 239 GLU A N 1
ATOM 1938 C CA . GLU A 1 239 ? -21.452 -0.569 14.844 1.00 77.44 239 GLU A CA 1
ATOM 1939 C C . GLU A 1 239 ? -20.552 -1.806 14.836 1.00 77.44 239 GLU A C 1
ATOM 1941 O O . GLU A 1 239 ? -19.563 -1.868 15.574 1.00 77.44 239 GLU A O 1
ATOM 1946 N N . ASP A 1 240 ? -20.808 -2.723 13.902 1.00 78.00 240 ASP A N 1
ATOM 1947 C CA . ASP A 1 240 ? -20.048 -3.959 13.703 1.00 78.00 240 ASP A CA 1
ATOM 1948 C C . ASP A 1 240 ? -18.556 -3.707 13.490 1.00 78.00 240 ASP A C 1
ATOM 1950 O O . ASP A 1 240 ? -17.684 -4.354 14.086 1.00 78.00 240 ASP A O 1
ATOM 1954 N N . ARG A 1 241 ? -18.248 -2.746 12.614 1.00 82.31 241 ARG A N 1
ATOM 1955 C CA . ARG A 1 241 ? -16.872 -2.373 12.283 1.00 82.31 241 ARG A CA 1
ATOM 1956 C C . ARG A 1 241 ? -16.175 -1.732 13.472 1.00 82.31 241 ARG A C 1
ATOM 1958 O O . ARG A 1 241 ? -14.999 -2.011 13.706 1.00 82.31 241 ARG A O 1
ATOM 1965 N N . SER A 1 242 ? -16.886 -0.893 14.221 1.00 83.06 242 SER A N 1
ATOM 1966 C CA . SER A 1 242 ? -16.360 -0.213 15.406 1.00 83.06 242 SER A CA 1
ATOM 1967 C C . SER A 1 242 ? -16.038 -1.200 16.521 1.00 83.06 242 SER A C 1
ATOM 1969 O O . SER A 1 242 ? -14.961 -1.129 17.113 1.00 83.06 242 SER A O 1
ATOM 1971 N N . VAL A 1 243 ? -16.917 -2.174 16.757 1.00 81.44 243 VAL A N 1
ATOM 1972 C CA . VAL A 1 243 ? -16.711 -3.232 17.752 1.00 81.44 243 VAL A CA 1
ATOM 1973 C C . VAL A 1 243 ? -15.552 -4.154 17.360 1.00 81.44 243 VAL A C 1
ATOM 1975 O O . VAL A 1 243 ? -14.688 -4.441 18.197 1.00 81.44 243 VAL A O 1
ATOM 1978 N N . LEU A 1 244 ? -15.458 -4.556 16.086 1.00 84.44 244 LEU A N 1
ATOM 1979 C CA . LEU A 1 244 ? -14.323 -5.336 15.586 1.00 84.44 244 LEU A CA 1
ATOM 1980 C C . LEU A 1 244 ? -13.000 -4.564 15.722 1.00 84.44 244 LEU A C 1
ATOM 1982 O O . LEU A 1 244 ? -12.026 -5.103 16.254 1.00 84.44 244 LEU A O 1
ATOM 1986 N N . LEU A 1 245 ? -12.958 -3.297 15.294 1.00 84.62 245 LEU A N 1
ATOM 1987 C CA . LEU A 1 245 ? -11.754 -2.471 15.398 1.00 84.62 245 LEU A CA 1
ATOM 1988 C C . LEU A 1 245 ? -11.340 -2.265 16.861 1.00 84.62 245 LEU A C 1
ATOM 1990 O O . LEU A 1 245 ? -10.160 -2.422 17.173 1.00 84.62 245 LEU A O 1
ATOM 1994 N N . ALA A 1 246 ? -12.287 -1.978 17.762 1.00 84.31 246 ALA A N 1
ATOM 1995 C CA . ALA A 1 246 ? -12.009 -1.844 19.191 1.00 84.31 246 ALA A CA 1
ATOM 1996 C C . ALA A 1 246 ? -11.325 -3.098 19.739 1.00 84.31 246 ALA A C 1
ATOM 1998 O O . ALA A 1 246 ? -10.277 -3.008 20.381 1.00 84.31 246 ALA A O 1
ATOM 1999 N N . LYS A 1 247 ? -11.866 -4.280 19.420 1.00 83.25 247 LYS A N 1
ATOM 2000 C CA . LYS A 1 247 ? -11.308 -5.549 19.888 1.00 83.25 247 LYS A CA 1
ATOM 2001 C C . LYS A 1 247 ? -9.886 -5.779 19.378 1.00 83.25 247 LYS A C 1
ATOM 2003 O O . LYS A 1 247 ? -9.032 -6.247 20.128 1.00 83.25 247 LYS A O 1
ATOM 2008 N N . LEU A 1 248 ? -9.612 -5.434 18.123 1.00 84.31 248 LEU A N 1
ATOM 2009 C CA . LEU A 1 248 ? -8.290 -5.600 17.519 1.00 84.31 248 LEU A CA 1
ATOM 2010 C C . LEU A 1 248 ? -7.255 -4.633 18.094 1.00 84.31 248 LEU A C 1
ATOM 2012 O O . LEU A 1 248 ? -6.132 -5.049 18.376 1.00 84.31 248 LEU A O 1
ATOM 2016 N N . VAL A 1 249 ? -7.627 -3.371 18.313 1.00 83.56 249 VAL A N 1
ATOM 2017 C CA . VAL A 1 249 ? -6.755 -2.387 18.969 1.00 83.56 249 VAL A CA 1
ATOM 2018 C C . VAL A 1 249 ? -6.387 -2.863 20.374 1.00 83.56 249 VAL A C 1
ATOM 2020 O O . VAL A 1 249 ? -5.216 -2.833 20.744 1.00 83.56 249 VAL A O 1
ATOM 2023 N N . GLU A 1 250 ? -7.345 -3.390 21.130 1.00 80.88 250 GLU A N 1
ATOM 2024 C CA . GLU A 1 250 ? -7.090 -3.903 22.478 1.00 80.88 250 GLU A CA 1
ATOM 2025 C C . GLU A 1 250 ? -6.216 -5.161 22.494 1.00 80.88 250 GLU A C 1
ATOM 2027 O O . GLU A 1 250 ? -5.312 -5.272 23.321 1.00 80.88 250 GLU A O 1
ATOM 2032 N N . LEU A 1 251 ? -6.462 -6.113 21.589 1.00 78.25 251 LEU A N 1
ATOM 2033 C CA . LEU A 1 251 ? -5.728 -7.381 21.558 1.00 78.25 251 LEU A CA 1
ATOM 2034 C C . LEU A 1 251 ? -4.307 -7.233 21.001 1.00 78.25 251 LEU A C 1
ATOM 2036 O O . LEU A 1 251 ? -3.380 -7.869 21.503 1.00 78.25 251 LEU A O 1
ATOM 2040 N N . ILE A 1 252 ? -4.141 -6.425 19.952 1.00 80.25 252 ILE A N 1
ATOM 2041 C CA . ILE A 1 252 ? -2.894 -6.346 19.181 1.00 80.25 252 ILE A CA 1
ATOM 2042 C C . ILE A 1 252 ? -2.056 -5.153 19.632 1.00 80.25 252 ILE A C 1
ATOM 2044 O O . ILE A 1 252 ? -0.878 -5.314 19.945 1.00 80.25 252 ILE A O 1
ATOM 2048 N N . ILE A 1 253 ? -2.660 -3.963 19.665 1.00 78.88 253 ILE A N 1
ATOM 2049 C CA . ILE A 1 253 ? -1.954 -2.710 19.973 1.00 78.88 253 ILE A CA 1
ATOM 2050 C C . ILE A 1 253 ? -1.855 -2.502 21.492 1.00 78.88 253 ILE A C 1
ATOM 2052 O O . ILE A 1 253 ? -0.894 -1.904 21.965 1.00 78.88 253 ILE A O 1
ATOM 2056 N N . LYS A 1 254 ? -2.793 -3.075 22.262 1.00 80.50 254 LYS A N 1
ATOM 2057 C CA . LYS A 1 254 ? -2.872 -2.974 23.730 1.00 80.50 254 LYS A CA 1
ATOM 2058 C C . LYS A 1 254 ? -3.084 -1.539 24.227 1.00 80.50 254 LYS A C 1
ATOM 2060 O O . LYS A 1 254 ? -2.570 -1.161 25.276 1.00 80.50 254 LYS A O 1
ATOM 2065 N N . CYS A 1 255 ? -3.856 -0.754 23.475 1.00 84.75 255 CYS A N 1
ATOM 2066 C CA . CYS A 1 255 ? -4.280 0.595 23.857 1.00 84.75 255 CYS A CA 1
ATOM 2067 C C . CYS A 1 255 ? -5.684 0.591 24.476 1.00 84.75 255 CYS A C 1
ATOM 2069 O O . CYS A 1 255 ? -6.516 -0.244 24.119 1.00 84.75 255 CYS A O 1
ATOM 2071 N N . ASP A 1 256 ? -5.956 1.564 25.353 1.00 87.25 256 ASP A N 1
ATOM 2072 C CA . ASP A 1 256 ? -7.304 1.794 25.884 1.00 87.25 256 ASP A CA 1
ATOM 2073 C C . ASP A 1 256 ? -8.224 2.310 24.767 1.00 87.25 256 ASP A C 1
ATOM 2075 O O . ASP A 1 256 ? -7.861 3.230 24.025 1.00 87.25 256 ASP A O 1
ATOM 2079 N N . VAL A 1 257 ? -9.430 1.748 24.674 1.00 88.81 257 VAL A N 1
ATOM 2080 C CA . VAL A 1 257 ? -10.435 2.122 23.673 1.00 88.81 257 VAL A CA 1
ATOM 2081 C C . VAL A 1 257 ? -11.756 2.479 24.351 1.00 88.81 257 VAL A C 1
ATOM 2083 O O . VAL A 1 257 ? -12.187 1.826 25.303 1.00 88.81 257 VAL A O 1
ATOM 2086 N N . VAL A 1 258 ? -12.417 3.513 23.835 1.00 87.25 258 VAL A N 1
ATOM 2087 C CA . VAL A 1 258 ? -13.788 3.901 24.189 1.00 87.25 258 VAL A CA 1
ATOM 2088 C C . VAL A 1 258 ? -14.670 3.888 22.946 1.00 87.25 258 VAL A C 1
ATOM 2090 O O . VAL A 1 258 ? -14.206 4.183 21.848 1.00 87.25 258 VAL A O 1
ATOM 2093 N N . GLY A 1 259 ? -15.951 3.563 23.099 1.00 85.44 259 GLY A N 1
ATOM 2094 C CA . GLY A 1 259 ? -16.930 3.763 22.032 1.00 85.44 259 GLY A CA 1
ATOM 2095 C C . GLY A 1 259 ? -17.327 5.235 21.941 1.00 85.44 259 GLY A C 1
ATOM 2096 O O . GLY A 1 259 ? -17.405 5.924 22.959 1.00 85.44 259 GLY A O 1
ATOM 2097 N N . LEU A 1 260 ? -17.593 5.724 20.736 1.00 87.25 260 LEU A N 1
ATOM 2098 C CA . LEU A 1 260 ? -18.069 7.078 20.474 1.00 87.25 260 LEU A CA 1
ATOM 2099 C C . LEU A 1 260 ? -19.411 6.991 19.756 1.00 87.25 260 LEU A C 1
ATOM 2101 O O . LEU A 1 260 ? -19.499 6.471 18.647 1.00 87.25 260 LEU A O 1
ATOM 2105 N N . LYS A 1 261 ? -20.462 7.493 20.403 1.00 82.56 261 LYS A N 1
ATOM 2106 C CA . LYS A 1 261 ? -21.814 7.525 19.850 1.00 82.56 261 LYS A CA 1
ATOM 2107 C C . LYS A 1 261 ? -22.176 8.938 19.419 1.00 82.56 261 LYS A C 1
ATOM 2109 O O . LYS A 1 261 ? -22.267 9.840 20.255 1.00 82.56 261 LYS A O 1
ATOM 2114 N N . PHE A 1 262 ? -22.417 9.088 18.125 1.00 85.44 262 PHE A N 1
ATOM 2115 C CA . PHE A 1 262 ? -23.016 10.259 17.495 1.00 85.44 262 PHE A CA 1
ATOM 2116 C C . PHE A 1 262 ? -24.508 10.004 17.241 1.00 85.44 262 PHE A C 1
ATOM 2118 O O . PHE A 1 262 ? -25.035 8.943 17.578 1.00 85.44 262 PHE A O 1
ATOM 2125 N N . LYS A 1 263 ? -25.217 10.975 16.651 1.00 78.56 263 LYS A N 1
ATOM 2126 C CA . LYS A 1 263 ? -26.677 10.893 16.482 1.00 78.56 263 LYS A CA 1
ATOM 2127 C C . LYS A 1 263 ? -27.114 9.681 15.649 1.00 78.56 263 LYS A C 1
ATOM 2129 O O . LYS A 1 263 ? -28.043 8.993 16.051 1.00 78.56 263 LYS A O 1
ATOM 2134 N N . ASN A 1 264 ? -26.434 9.440 14.529 1.00 77.19 264 ASN A N 1
ATOM 2135 C CA . ASN A 1 264 ? -26.725 8.359 13.578 1.00 77.19 264 ASN A CA 1
ATOM 2136 C C . ASN A 1 264 ? -25.444 7.590 13.196 1.00 77.19 264 ASN A C 1
ATOM 2138 O O . ASN A 1 264 ? -25.310 7.154 12.058 1.00 77.19 264 ASN A O 1
ATOM 2142 N N . HIS A 1 265 ? -24.451 7.533 14.089 1.00 85.38 265 HIS A N 1
ATOM 2143 C CA . HIS A 1 265 ? -23.163 6.912 13.784 1.00 85.38 265 HIS A CA 1
ATOM 2144 C C . HIS A 1 265 ? -22.454 6.430 15.044 1.00 85.38 265 HIS A C 1
ATOM 2146 O O . HIS A 1 265 ? -22.515 7.095 16.084 1.00 85.38 265 HIS A O 1
ATOM 2152 N N . ILE A 1 266 ? -21.745 5.310 14.937 1.00 83.88 266 ILE A N 1
ATOM 2153 C CA . ILE A 1 266 ? -20.867 4.795 15.986 1.00 83.88 266 ILE A CA 1
ATOM 2154 C C . ILE A 1 266 ? -19.449 4.670 15.434 1.00 83.88 266 ILE A C 1
ATOM 2156 O O . ILE A 1 266 ? -19.230 4.164 14.335 1.00 83.88 266 ILE A O 1
ATOM 2160 N N . SER A 1 267 ? -18.489 5.141 16.225 1.00 88.88 267 SER A N 1
ATOM 2161 C CA . SER A 1 267 ? -17.055 4.986 15.988 1.00 88.88 267 SER A CA 1
ATOM 2162 C C . SER A 1 267 ? -16.331 4.692 17.305 1.00 88.88 267 SER A C 1
ATOM 2164 O O . SER A 1 267 ? -16.965 4.403 18.327 1.00 88.88 267 SER A O 1
ATOM 2166 N N . ILE A 1 268 ? -14.996 4.739 17.309 1.00 90.50 268 ILE A N 1
ATOM 2167 C CA . ILE A 1 268 ? -14.196 4.505 18.515 1.00 90.50 268 ILE A CA 1
ATOM 2168 C C . ILE A 1 268 ? -13.215 5.649 18.776 1.00 90.50 268 ILE A C 1
ATOM 2170 O O . ILE A 1 268 ? -12.764 6.339 17.864 1.00 90.50 268 ILE A O 1
ATOM 2174 N N . GLY A 1 269 ? -12.860 5.829 20.043 1.00 90.56 269 GLY A N 1
ATOM 2175 C CA . GLY A 1 269 ? -11.765 6.674 20.494 1.00 90.56 269 GLY A CA 1
ATOM 2176 C C . GLY A 1 269 ? -10.636 5.803 21.031 1.00 90.56 269 GLY A C 1
ATOM 2177 O O . GLY A 1 269 ? -10.869 4.973 21.907 1.00 90.56 269 GLY A O 1
ATOM 2178 N N . VAL A 1 270 ? -9.416 5.987 20.534 1.00 89.56 270 VAL A N 1
ATOM 2179 C CA . VAL A 1 270 ? -8.234 5.236 20.981 1.00 89.56 270 VAL A CA 1
ATOM 2180 C C . VAL A 1 270 ? -7.336 6.151 21.798 1.00 89.56 270 VAL A C 1
ATOM 2182 O O . VAL A 1 270 ? -7.044 7.275 21.399 1.00 89.56 270 VAL A O 1
ATOM 2185 N N . LYS A 1 271 ? -6.882 5.694 22.960 1.00 89.38 271 LYS A N 1
ATOM 2186 C CA . LYS A 1 271 ? -5.917 6.441 23.762 1.00 89.38 271 LYS A CA 1
ATOM 2187 C C . LYS A 1 271 ? -4.517 6.236 23.196 1.00 89.38 271 LYS A C 1
ATOM 2189 O O . LYS A 1 271 ? -4.022 5.109 23.173 1.00 89.38 271 LYS A O 1
ATOM 2194 N N . ILE A 1 272 ? -3.888 7.326 22.771 1.00 80.75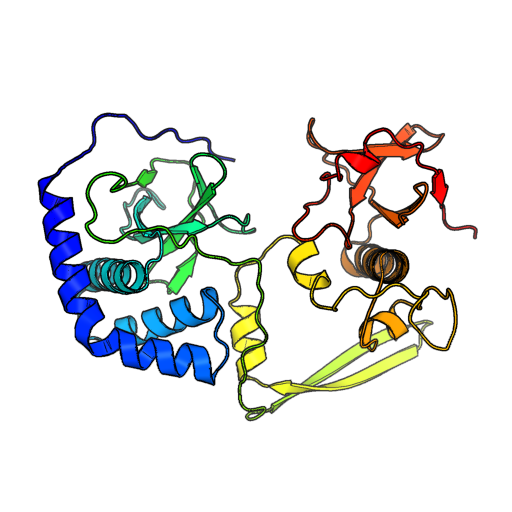 272 ILE A N 1
ATOM 2195 C CA . ILE A 1 272 ? -2.503 7.343 22.293 1.00 80.75 272 ILE A CA 1
ATOM 2196 C C . ILE A 1 272 ? -1.744 8.509 22.927 1.00 80.75 272 ILE A C 1
ATOM 2198 O O . ILE A 1 272 ? -2.346 9.527 23.268 1.00 80.75 272 ILE A O 1
ATOM 2202 N N . ASP A 1 273 ? -0.432 8.347 23.090 1.00 75.44 273 ASP A N 1
ATOM 2203 C CA . ASP A 1 273 ? 0.413 9.330 23.781 1.00 75.44 273 ASP A CA 1
ATOM 2204 C C . ASP A 1 273 ? 0.825 10.506 22.877 1.00 75.44 273 ASP A C 1
ATOM 2206 O O . ASP A 1 273 ? 1.026 11.621 23.358 1.00 75.44 273 ASP A O 1
ATOM 2210 N N . GLU A 1 274 ? 0.919 10.279 21.563 1.00 76.19 274 GLU A N 1
ATOM 2211 C CA . GLU A 1 274 ? 1.320 11.285 20.574 1.00 76.19 274 GLU A CA 1
ATOM 2212 C C . GLU A 1 274 ? 0.120 11.721 19.722 1.00 76.19 274 GLU A C 1
ATOM 2214 O O . GLU A 1 274 ? -0.416 10.936 18.942 1.00 76.19 274 GLU A O 1
ATOM 2219 N N . LEU A 1 275 ? -0.285 12.987 19.854 1.00 74.12 275 LEU A N 1
ATOM 2220 C CA . LEU A 1 275 ? -1.377 13.601 19.090 1.00 74.12 275 LEU A CA 1
ATOM 2221 C C . LEU A 1 275 ? -0.833 14.716 18.192 1.00 74.12 275 LEU A C 1
ATOM 2223 O O . LEU A 1 275 ? -0.009 15.518 18.636 1.00 74.12 275 LEU A O 1
ATOM 2227 N N . ASN A 1 276 ? -1.317 14.807 16.952 1.00 77.06 276 ASN A N 1
ATOM 2228 C CA . ASN A 1 276 ? -1.053 15.959 16.090 1.00 77.06 276 ASN A CA 1
ATOM 2229 C C . ASN A 1 276 ? -2.094 17.060 16.341 1.00 77.06 276 ASN A C 1
ATOM 2231 O O . ASN A 1 276 ? -3.237 16.777 16.689 1.00 77.06 276 ASN A O 1
ATOM 2235 N N . GLU A 1 277 ? -1.735 18.324 16.087 1.00 74.94 277 GLU A N 1
ATOM 2236 C CA . GLU A 1 277 ? -2.643 19.473 16.281 1.00 74.94 277 GLU A CA 1
ATOM 2237 C C . GLU A 1 277 ? -3.941 19.387 15.459 1.00 74.94 277 GLU A C 1
ATOM 2239 O O . GLU A 1 277 ? -4.956 19.957 15.851 1.00 74.94 277 GLU A O 1
ATOM 2244 N N . ASN A 1 278 ? -3.912 18.666 14.337 1.00 80.75 278 ASN A N 1
ATOM 2245 C CA . ASN A 1 278 ? -5.045 18.536 13.420 1.00 80.75 278 ASN A CA 1
ATOM 2246 C C . ASN A 1 278 ? -5.905 17.287 13.675 1.00 80.75 278 ASN A C 1
ATOM 2248 O O . ASN A 1 278 ? -6.872 17.076 12.946 1.00 80.75 278 ASN A O 1
ATOM 2252 N N . ASP A 1 279 ? -5.556 16.447 14.653 1.00 85.00 279 ASP A N 1
ATOM 2253 C CA . ASP A 1 279 ? -6.296 15.215 14.921 1.00 85.00 279 ASP A CA 1
ATOM 2254 C C . ASP A 1 279 ? -7.585 15.526 15.699 1.00 85.00 279 ASP A C 1
ATOM 2256 O O . ASP A 1 279 ? -7.571 16.206 16.731 1.00 85.00 279 ASP A O 1
ATOM 2260 N N . PHE A 1 280 ? -8.721 14.996 15.241 1.00 87.69 280 PHE A N 1
ATOM 2261 C CA . PHE A 1 280 ? -9.968 15.067 15.990 1.00 87.69 280 PHE A CA 1
ATOM 2262 C C . PHE A 1 280 ? -9.871 14.184 17.235 1.00 87.69 280 PHE A C 1
ATOM 2264 O O . PHE A 1 280 ? -9.653 12.969 17.156 1.00 87.69 280 PHE A O 1
ATOM 2271 N N . THR A 1 281 ? -10.032 14.809 18.401 1.00 89.88 281 THR A N 1
ATOM 2272 C CA . THR A 1 281 ? -9.925 14.139 19.695 1.00 89.88 281 THR A CA 1
ATOM 2273 C C . THR A 1 281 ? -11.146 14.384 20.564 1.00 89.88 281 THR A C 1
ATOM 2275 O O . THR A 1 281 ? -11.759 15.451 20.542 1.00 89.88 281 THR A O 1
ATOM 2278 N N . VAL A 1 282 ? -11.480 13.381 21.369 1.00 87.62 282 VAL A N 1
ATOM 2279 C CA . VAL A 1 282 ? -12.543 13.441 22.372 1.00 87.62 282 VAL A CA 1
ATOM 2280 C C . VAL A 1 282 ? -11.907 13.265 23.748 1.00 87.62 282 VAL A C 1
ATOM 2282 O O . VAL A 1 282 ? -11.005 12.444 23.914 1.00 87.62 282 VAL A O 1
ATOM 2285 N N . LYS A 1 283 ? -12.344 14.047 24.742 1.00 89.38 283 LYS A N 1
ATOM 2286 C CA . LYS A 1 283 ? -11.794 14.000 26.105 1.00 89.38 283 LYS A CA 1
ATOM 2287 C C . LYS A 1 283 ? -12.799 13.474 27.108 1.00 89.38 283 LYS A C 1
ATOM 2289 O O . LYS A 1 283 ? -13.900 14.013 27.197 1.00 89.38 283 LYS A O 1
ATOM 2294 N N . ASP A 1 284 ? -12.403 12.482 27.903 1.00 84.56 284 ASP A N 1
ATOM 2295 C CA . ASP A 1 284 ? -13.229 11.991 29.008 1.00 84.56 284 ASP A CA 1
ATOM 2296 C C . ASP A 1 284 ? -13.389 13.033 30.133 1.00 84.56 284 ASP A C 1
ATOM 2298 O O . ASP A 1 284 ? -12.762 14.094 30.148 1.00 84.56 284 ASP A O 1
ATOM 2302 N N . ARG A 1 285 ? -14.221 12.715 31.134 1.00 82.69 285 ARG A N 1
ATOM 2303 C CA . ARG A 1 285 ? -14.455 13.596 32.295 1.00 82.69 285 ARG A CA 1
ATOM 2304 C C . ARG A 1 285 ? -13.204 13.854 33.147 1.00 82.69 285 ARG A C 1
ATOM 2306 O O . ARG A 1 285 ? -13.213 14.783 33.947 1.00 82.69 285 ARG A O 1
ATOM 2313 N N . LYS A 1 286 ? -12.161 13.029 33.022 1.00 84.19 286 LYS A N 1
ATOM 2314 C CA . LYS A 1 286 ? -10.875 13.174 33.720 1.00 84.19 286 LYS A CA 1
ATOM 2315 C C . LYS A 1 286 ? -9.857 13.967 32.889 1.00 84.19 286 LYS A C 1
ATOM 2317 O O . LYS A 1 286 ? -8.773 14.250 33.386 1.00 84.19 286 LYS A O 1
ATOM 2322 N N . GLY A 1 287 ? -10.205 14.345 31.657 1.00 85.56 287 GLY A N 1
ATOM 2323 C CA . GLY A 1 287 ? -9.337 15.059 30.725 1.00 85.56 287 GLY A CA 1
ATOM 2324 C C . GLY A 1 287 ? -8.453 14.154 29.862 1.00 85.56 287 GLY A C 1
ATOM 2325 O O . GLY A 1 287 ? -7.634 14.678 29.105 1.00 85.56 287 GLY A O 1
ATOM 2326 N N . THR A 1 288 ? -8.607 12.827 29.935 1.00 87.75 288 THR A N 1
ATOM 2327 C CA . THR A 1 288 ? -7.867 11.889 29.077 1.00 87.75 288 THR A CA 1
ATOM 2328 C C . THR A 1 288 ? -8.317 12.072 27.635 1.00 87.75 288 THR A C 1
ATOM 2330 O O . THR A 1 288 ? -9.518 12.042 27.366 1.00 87.75 288 THR A O 1
ATOM 2333 N N . SER A 1 289 ? -7.369 12.258 26.717 1.00 89.44 289 SER A N 1
ATOM 2334 C CA . SER A 1 289 ? -7.656 12.465 25.294 1.00 89.44 289 SER A CA 1
ATOM 2335 C C . SER A 1 289 ? -7.635 11.141 24.536 1.00 89.44 289 SER A C 1
ATOM 2337 O O . SER A 1 289 ? -6.744 10.319 24.742 1.00 89.44 289 SER A O 1
ATOM 2339 N N . TYR A 1 290 ? -8.606 10.968 23.649 1.00 88.81 290 TYR A N 1
ATOM 2340 C CA . TYR A 1 290 ? -8.739 9.824 22.758 1.00 88.81 290 TYR A CA 1
ATOM 2341 C C . TYR A 1 290 ? -8.782 10.338 21.322 1.00 88.81 290 TYR A C 1
ATOM 2343 O O . TYR A 1 290 ? -9.577 11.230 21.015 1.00 88.81 290 TYR A O 1
ATOM 2351 N N . ILE A 1 291 ? -7.939 9.788 20.450 1.00 91.94 291 ILE A N 1
ATOM 2352 C CA . ILE A 1 291 ? -7.985 10.078 19.018 1.00 91.94 291 ILE A CA 1
ATOM 2353 C C . ILE A 1 291 ? -9.174 9.351 18.392 1.00 91.94 291 ILE A C 1
ATOM 2355 O O . ILE A 1 291 ? -9.420 8.182 18.689 1.00 91.94 291 ILE A O 1
ATOM 2359 N N . HIS A 1 292 ? -9.932 10.043 17.549 1.00 90.81 292 HIS A N 1
ATOM 2360 C CA . HIS A 1 292 ? -11.063 9.453 16.844 1.00 90.81 292 HIS A CA 1
ATOM 2361 C C . HIS A 1 292 ? -10.593 8.487 15.755 1.00 90.81 292 HIS A C 1
ATOM 2363 O O . HIS A 1 292 ? -9.732 8.822 14.945 1.00 90.81 292 HIS A O 1
ATOM 2369 N N . CYS A 1 293 ? -11.177 7.295 15.715 1.00 86.31 293 CYS A N 1
ATOM 2370 C CA . CYS A 1 293 ? -10.922 6.287 14.696 1.00 86.31 293 CYS A CA 1
ATOM 2371 C C . CYS A 1 293 ? -12.262 5.744 14.197 1.00 86.31 293 CYS A C 1
ATOM 2373 O O . CYS A 1 293 ? -13.043 5.193 14.972 1.00 86.31 293 CYS A O 1
ATOM 2375 N N . ASP A 1 294 ? -12.512 5.867 12.896 1.00 87.00 294 ASP A N 1
ATOM 2376 C CA . ASP A 1 294 ? -13.779 5.465 12.291 1.00 87.00 294 ASP A CA 1
ATOM 2377 C C . ASP A 1 294 ? -13.560 4.456 11.152 1.00 87.00 294 ASP A C 1
ATOM 2379 O O . ASP A 1 294 ? -13.154 4.839 10.052 1.00 87.00 294 ASP A O 1
ATOM 2383 N N . PRO A 1 295 ? -13.837 3.160 11.382 1.00 79.19 295 PRO A N 1
ATOM 2384 C CA . PRO A 1 295 ? -13.669 2.125 10.362 1.00 79.19 295 PRO A CA 1
ATOM 2385 C C . PRO A 1 295 ? -14.745 2.161 9.261 1.00 79.19 295 PRO A C 1
ATOM 2387 O O . PRO A 1 295 ? -14.643 1.434 8.270 1.00 79.19 295 PRO A O 1
ATOM 2390 N N . SER A 1 296 ? -15.775 2.992 9.414 1.00 77.75 296 SER A N 1
ATOM 2391 C CA . SER A 1 296 ? -16.834 3.203 8.420 1.00 77.75 296 SER A CA 1
ATOM 2392 C C . SER A 1 296 ? -16.530 4.389 7.516 1.00 77.75 296 SER A C 1
ATOM 2394 O O . SER A 1 296 ? -17.000 4.443 6.378 1.00 77.75 296 SER A O 1
ATOM 2396 N N . PHE A 1 297 ? -15.704 5.324 7.990 1.00 77.56 297 PHE A N 1
ATOM 2397 C CA . PHE A 1 297 ? -15.199 6.408 7.169 1.00 77.56 297 PHE A CA 1
ATOM 2398 C C . PHE A 1 297 ? -14.085 5.879 6.256 1.00 77.56 297 PHE A C 1
ATOM 2400 O O . PHE A 1 297 ? -12.907 5.820 6.613 1.00 77.56 297 PHE A O 1
ATOM 2407 N N . MET A 1 298 ? -14.487 5.433 5.065 1.00 66.75 298 MET A N 1
ATOM 2408 C CA . MET A 1 298 ? -13.604 4.812 4.075 1.00 66.75 298 MET A CA 1
ATOM 2409 C C . MET A 1 298 ? -12.364 5.669 3.800 1.00 66.75 298 MET A C 1
ATOM 2411 O O . MET A 1 298 ? -12.473 6.847 3.469 1.00 66.75 298 MET A O 1
ATOM 2415 N N . LYS A 1 299 ? -11.184 5.036 3.859 1.00 63.84 299 LYS A N 1
ATOM 2416 C CA . LYS A 1 299 ? -9.865 5.660 3.626 1.00 63.84 299 LYS A CA 1
ATOM 2417 C C . LYS A 1 299 ? -9.458 6.735 4.651 1.00 63.84 299 LYS A C 1
ATOM 2419 O O . LYS A 1 299 ? -8.477 7.439 4.411 1.00 63.84 299 LYS A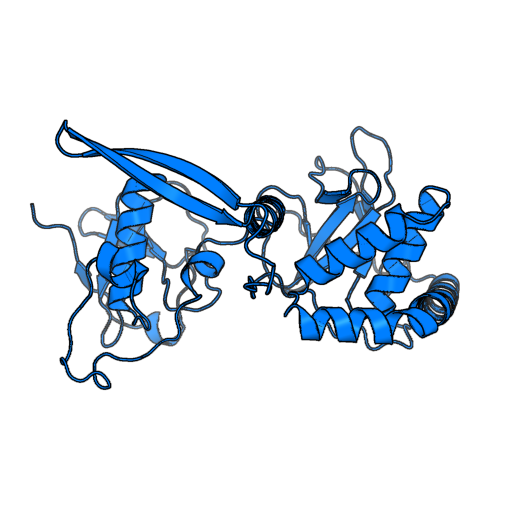 O 1
ATOM 2424 N N . SER A 1 300 ? -10.161 6.846 5.777 1.00 69.25 300 SER A N 1
ATOM 2425 C CA . SER A 1 300 ? -9.786 7.743 6.871 1.00 69.25 300 SER A CA 1
ATOM 2426 C C . SER A 1 300 ? -8.568 7.232 7.644 1.00 69.25 300 SER A C 1
A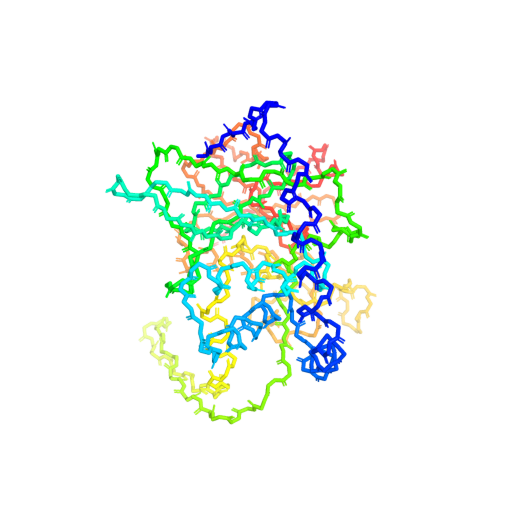TOM 2428 O O . SER A 1 300 ? -8.295 6.032 7.726 1.00 69.25 300 SER A O 1
ATOM 2430 N N . ARG A 1 301 ? -7.788 8.149 8.205 1.00 76.00 301 ARG A N 1
ATOM 2431 C CA . ARG A 1 301 ? -6.724 7.853 9.168 1.00 76.00 301 ARG A CA 1
ATOM 2432 C C . ARG A 1 301 ? -7.266 8.047 10.583 1.00 76.00 301 ARG A C 1
ATOM 2434 O O . ARG A 1 301 ? -8.289 8.693 10.786 1.00 76.00 301 ARG A O 1
ATOM 2441 N N . ALA A 1 302 ? -6.539 7.535 11.575 1.00 81.06 302 ALA A N 1
ATOM 2442 C CA . ALA A 1 302 ? -6.769 7.946 12.957 1.00 81.06 302 ALA A CA 1
ATOM 2443 C C . ALA A 1 302 ? -6.637 9.475 13.058 1.00 81.06 302 ALA A C 1
ATOM 2445 O O . ALA A 1 302 ? -5.689 10.041 12.515 1.00 81.06 302 ALA A O 1
ATOM 2446 N N . GLY A 1 303 ? -7.599 10.114 13.715 1.00 83.12 303 GLY A N 1
ATOM 2447 C CA . GLY A 1 303 ? -7.708 11.565 13.851 1.00 83.12 303 GLY A CA 1
ATOM 2448 C C . GLY A 1 303 ? -8.552 12.227 12.766 1.00 83.12 303 GLY A C 1
ATOM 2449 O O . GLY A 1 303 ? -8.988 13.357 12.966 1.00 83.12 303 GLY A O 1
ATOM 2450 N N . ASP A 1 304 ? -8.844 11.545 11.657 1.00 82.94 304 ASP A N 1
ATOM 2451 C CA . ASP A 1 304 ? -9.759 12.078 10.653 1.00 82.94 304 ASP A CA 1
ATOM 2452 C C . ASP A 1 304 ? -11.215 11.915 11.147 1.00 82.94 304 ASP A C 1
ATOM 2454 O O . ASP A 1 304 ? -11.578 10.952 11.831 1.00 82.94 304 ASP A O 1
ATOM 2458 N N . VAL A 1 305 ? -12.073 12.871 10.801 1.00 84.44 305 VAL A N 1
ATOM 2459 C CA . VAL A 1 305 ? -13.498 12.889 11.156 1.00 84.44 305 VAL A CA 1
ATOM 2460 C C . VAL A 1 305 ? -14.287 13.434 9.971 1.00 84.44 305 VAL A C 1
ATOM 2462 O O . VAL A 1 305 ? -13.816 14.325 9.268 1.00 84.44 305 VAL A O 1
ATOM 2465 N N . ASN A 1 306 ? -15.469 12.876 9.717 1.00 80.12 306 ASN A N 1
ATOM 2466 C CA . ASN A 1 306 ? -16.355 13.386 8.674 1.00 80.12 306 ASN A CA 1
ATOM 2467 C C . ASN A 1 306 ? -16.913 14.763 9.090 1.00 80.12 306 ASN A C 1
ATOM 2469 O O . ASN A 1 306 ? -17.303 14.937 10.247 1.00 80.12 306 ASN A O 1
ATOM 2473 N N . ASP A 1 307 ? -16.988 15.718 8.158 1.00 78.75 307 ASP A N 1
ATOM 2474 C CA . ASP A 1 307 ? -17.491 17.082 8.384 1.00 78.75 307 ASP A CA 1
ATOM 2475 C C . ASP A 1 307 ? -18.868 17.102 9.068 1.00 78.75 307 ASP A C 1
ATOM 2477 O O . ASP A 1 307 ? -19.121 17.932 9.947 1.00 78.75 307 ASP A O 1
ATOM 2481 N N . ASP A 1 308 ? -19.728 16.134 8.736 1.00 79.62 308 ASP A N 1
ATOM 2482 C CA . ASP A 1 308 ? -21.061 15.982 9.329 1.00 79.62 308 ASP A CA 1
ATOM 2483 C C . ASP A 1 308 ? -21.028 15.626 10.825 1.00 79.62 308 ASP A C 1
ATOM 2485 O O . ASP A 1 308 ? -21.999 15.878 11.544 1.00 79.62 308 ASP A O 1
ATOM 2489 N N . LEU A 1 309 ? -19.925 15.049 11.312 1.00 80.19 309 LEU A N 1
ATOM 2490 C CA . LEU A 1 309 ? -19.741 14.609 12.698 1.00 80.19 309 LEU A CA 1
ATOM 2491 C C . LEU A 1 309 ? -19.022 15.652 13.564 1.00 80.19 309 LEU A C 1
ATOM 2493 O O . LEU A 1 309 ? -19.257 15.682 14.770 1.00 80.19 309 LEU A O 1
ATOM 2497 N N . ILE A 1 310 ? -18.211 16.545 12.975 1.00 79.69 310 ILE A N 1
ATOM 2498 C CA . ILE A 1 310 ? -17.379 17.534 13.702 1.00 79.69 310 ILE A CA 1
ATOM 2499 C C . ILE A 1 310 ? -18.193 18.370 14.697 1.00 79.69 310 ILE A C 1
ATOM 2501 O O . ILE A 1 310 ? -17.700 18.748 15.759 1.00 79.69 310 ILE A O 1
ATOM 2505 N N . ARG A 1 311 ? -19.439 18.696 14.342 1.00 79.06 311 ARG A N 1
ATOM 2506 C CA . ARG A 1 311 ? -20.314 19.583 15.126 1.00 79.06 311 ARG A CA 1
ATOM 2507 C C . ARG A 1 311 ? -21.351 18.842 15.963 1.00 79.06 311 ARG A C 1
ATOM 2509 O O . ARG A 1 311 ? -22.190 19.490 16.585 1.00 79.06 311 ARG A O 1
ATOM 2516 N N . GLN A 1 312 ? -21.344 17.513 15.942 1.00 83.81 312 GLN A N 1
ATOM 2517 C CA . GLN A 1 312 ? -22.297 16.723 16.709 1.00 83.81 312 GLN A CA 1
ATOM 2518 C C . GLN A 1 312 ? -21.815 16.543 18.146 1.00 83.81 312 GLN A C 1
ATOM 2520 O O . GLN A 1 312 ? -20.621 16.421 18.415 1.00 83.81 312 GLN A O 1
ATOM 2525 N N . GLU A 1 313 ? -22.764 16.490 19.078 1.00 82.56 313 GLU A N 1
ATOM 2526 C CA . GLU A 1 313 ? -22.461 16.028 20.427 1.00 82.56 313 GLU A CA 1
ATOM 2527 C C . GLU A 1 313 ? -22.070 14.549 20.377 1.00 82.56 313 GLU A C 1
ATOM 2529 O O . GLU A 1 313 ? -22.781 13.723 19.800 1.00 82.56 313 GLU A O 1
ATOM 2534 N N . VAL A 1 314 ? -20.934 14.223 20.994 1.00 84.88 314 VAL A N 1
ATOM 2535 C CA . VAL A 1 314 ? -20.434 12.853 21.088 1.00 84.88 314 VAL A CA 1
ATOM 2536 C C . VAL A 1 314 ? -20.635 12.328 22.503 1.00 84.88 314 VAL A C 1
ATOM 2538 O O . VAL A 1 314 ? -20.241 12.954 23.489 1.00 84.88 314 VAL A O 1
ATOM 2541 N N . THR A 1 315 ? -21.247 11.154 22.613 1.00 84.00 315 THR A N 1
ATOM 2542 C CA . THR A 1 315 ? -21.363 10.434 23.882 1.00 84.00 315 THR A CA 1
ATOM 2543 C C . THR A 1 315 ? -20.305 9.341 23.930 1.00 84.00 315 THR A C 1
ATOM 2545 O O . THR A 1 315 ? -20.304 8.442 23.093 1.00 84.00 315 THR A O 1
ATOM 2548 N N . MET A 1 316 ? -19.409 9.394 24.918 1.00 82.06 316 MET A N 1
ATOM 2549 C CA . MET A 1 316 ? -18.466 8.299 25.156 1.00 82.06 316 MET A CA 1
ATOM 2550 C C . MET A 1 316 ? -19.153 7.125 25.841 1.00 82.06 316 MET A C 1
ATOM 2552 O O . MET A 1 316 ? -19.779 7.277 26.891 1.00 82.06 316 MET A O 1
ATOM 2556 N N . ILE A 1 317 ? -18.956 5.947 25.264 1.00 80.62 317 ILE A N 1
ATOM 2557 C CA . ILE A 1 317 ? -19.353 4.657 25.804 1.00 80.62 317 ILE A CA 1
ATOM 2558 C C . ILE A 1 317 ? -18.097 4.018 26.394 1.00 80.62 317 ILE A C 1
ATOM 2560 O O . ILE A 1 317 ? -17.195 3.584 25.678 1.00 80.62 317 ILE A O 1
ATOM 2564 N N . THR A 1 318 ? -18.018 3.984 27.718 1.00 74.62 318 THR A N 1
ATOM 2565 C CA . THR A 1 318 ? -16.940 3.300 28.436 1.00 74.62 318 THR A CA 1
ATOM 2566 C C . THR A 1 318 ? -17.355 1.876 28.761 1.00 74.62 318 THR A C 1
ATOM 2568 O O . THR A 1 318 ? -18.525 1.633 29.053 1.00 74.62 318 THR A O 1
ATOM 2571 N N . LYS A 1 319 ? -16.396 0.947 28.803 1.00 60.56 319 LYS A N 1
ATOM 2572 C CA . LYS A 1 319 ? -16.634 -0.394 29.343 1.00 60.56 319 LYS A CA 1
ATOM 2573 C C . LYS A 1 319 ? -17.144 -0.288 30.781 1.00 60.56 319 LYS A C 1
ATOM 2575 O O . LYS A 1 319 ? -16.441 0.221 31.653 1.00 60.56 319 LYS A O 1
ATOM 2580 N N . THR A 1 320 ? -18.367 -0.738 31.027 1.00 45.19 320 THR A N 1
ATOM 2581 C CA . THR A 1 320 ? -18.800 -1.089 32.379 1.00 45.19 320 THR A CA 1
ATOM 2582 C C . THR A 1 320 ? -18.157 -2.422 32.737 1.00 45.19 320 THR A C 1
ATOM 2584 O O . THR A 1 320 ? -18.241 -3.360 31.944 1.00 45.19 320 THR A O 1
ATOM 2587 N N . ASN A 1 321 ? -17.480 -2.461 33.888 1.00 29.75 321 ASN A N 1
ATOM 2588 C CA . ASN A 1 321 ? -17.011 -3.706 34.504 1.00 29.75 321 ASN A CA 1
ATOM 2589 C C . ASN A 1 321 ? -18.161 -4.694 34.698 1.00 29.75 321 ASN A C 1
ATOM 2591 O O . ASN A 1 321 ? -19.272 -4.224 35.038 1.00 29.75 321 ASN A O 1
#

Sequence (321 aa):
MFNFSPPEDFYDVTYGNLIDELTLIASQEIKSGILSIQKQYQMSDWLTFEFIQRVIESMKMNGDAKVVSFLCMLRGFGYHVTLVKPSINGKEHLGLGIVCKEKVFGVSFLRMDDMYVLMYDVFKSALMTVENQGVHVFDMKTRSRFQLSRVFNLGEVGSPVFPLTPVVKKDLVWEYAKEEFHLNVAMSAHLLKYYNNYPQLGIAFHFAPLPYKEDSQTDYGERCNFPEETIFAKYSDCEDRSVLLAKLVELIIKCDVVGLKFKNHISIGVKIDELNENDFTVKDRKGTSYIHCDPSFMKSRAGDVNDDLIRQEVTMITKTN

Foldseek 3Di:
DDADDDPPPQDDVVVLVVLLVLLCVLCVPCVVVLVVVCVVFVDALLSSLVVLLVVLVPDDDDQVVSQSSSQSNCVNVLFPKFWKFAQAPNDTAIWMFGKAQFDFPPADWYDDPNITTWTAHSVVRDTHHGPDDDMDTNDSPDDRPRNSVDHRYLLCPDPTRDDLPPWDWDWDWDDDPNDIDTDTDIGRPVVVVVVVRRGHGAPLSVLQPAAADAQVPPPPHDDADALVRLVVDNHDHQRNSQNVVCVCCCPPVVWDKKWKDWPPHIHIFTQDDDDDPQADWDADPVRGITFTDTSRPHSDHTRDDDPVRSPTDIDIHHDDD

Secondary structure (DSSP, 8-state):
--B-PPPTT---HHHHHHHHHHHHHHHHTTHHHHHHHHHHHT--HHHHHHHHHHHHHHS---HHHHHHHHHHHHHHTTB-EEEEEEEETTEE--EEEEEESSPPSSS-EEEETTEEEEEEETTTTEEPP--SS-EEE---TT--SS---B-B--S--------SPSEEEEEEEEEETTEEEEEEEEEEHHHHHHHHHS----THHHH--SPB--GGGSTT-S-PPPHHHHHH-S-B-HHHHHHHHHHHIIIII---EEEEE-SS-EEEEE--S---TTS-EEE-TT--EEEEE-TTSTTPPTT---HHHHTS--EEEPPP-

Organism: NCBI:txid2493646

Radius of gyration: 23.14 Å; chains: 1; bounding box: 61×51×63 Å

pLDDT: mean 76.47, std 13.95, range [29.75, 93.38]